Protein AF-0000000083552355 (afdb_homodimer)

Nearest PDB structures (foldseek):
  1z94-assembly1_B  TM=9.885E-01  e=1.216E-22  Chromobacterium violaceum ATCC 12472
  1z94-assembly2_E-2  TM=9.982E-01  e=7.624E-21  Chromobacterium violaceum ATCC 12472
  1z94-assembly1_A  TM=9.931E-01  e=1.012E-20  Chromobacterium violaceum ATCC 12472
  3uid-assembly2_B  TM=7.938E-01  e=9.536E-08  Mycolicibacterium smegmatis MC2 155
  5ur6-assembly1_A-2  TM=6.410E-01  e=1.898E-04  Arabidopsis thaliana

Organism: NCBI:txid2306993

InterPro domains:
  IPR013538 Activator of Hsp90 ATPase homologue 1/2-like, C-terminal [PF08327] (13-142)
  IPR023393 START-like domain superfamily [G3DSA:3.30.530.20] (1-145)

Radius of gyration: 19.96 Å; Cα contacts (8 Å, |Δi|>4): 716; chains: 2; bounding box: 45×59×39 Å

Structure (mmCIF, N/CA/C/O backbone):
data_AF-0000000083552355-model_v1
#
loop_
_entity.id
_entity.type
_entity.pdbx_description
1 polymer 'Polyketide cyclase'
#
loop_
_atom_site.group_PDB
_atom_site.id
_atom_site.type_symbol
_atom_site.label_atom_id
_atom_site.label_alt_id
_atom_site.label_comp_id
_atom_site.label_asym_id
_atom_site.label_entity_id
_atom_site.label_seq_id
_atom_site.pdbx_PDB_ins_code
_atom_site.Cartn_x
_atom_site.Cartn_y
_atom_site.Cartn_z
_atom_site.occupancy
_atom_site.B_iso_or_equiv
_atom_site.auth_seq_id
_atom_site.auth_comp_id
_atom_site.auth_asym_id
_atom_site.auth_atom_id
_atom_site.pdbx_PDB_model_num
ATOM 1 N N . MET A 1 1 ? -4.958 27.917 17.911 1 79.82 1 MET A N 1
ATOM 2 C CA . MET A 1 1 ? -3.64 28.015 17.29 1 79.82 1 MET A CA 1
ATOM 3 C C . MET A 1 1 ? -3.296 26.733 16.54 1 79.82 1 MET A C 1
ATOM 5 O O . MET A 1 1 ? -3.592 25.634 17.011 1 79.82 1 MET A O 1
ATOM 9 N N . PRO A 1 2 ? -2.815 26.754 15.314 1 87.15 2 PRO A N 1
ATOM 10 C CA . PRO A 1 2 ? -2.529 25.511 14.594 1 87.15 2 PRO A CA 1
ATOM 11 C C . PRO A 1 2 ? -1.572 24.595 15.354 1 87.15 2 PRO A C 1
ATOM 13 O O . PRO A 1 2 ? -0.773 25.068 16.166 1 87.15 2 PRO A O 1
ATOM 16 N N . ASN A 1 3 ? -1.746 23.318 15.294 1 93.45 3 ASN A N 1
ATOM 17 C CA . ASN A 1 3 ? -0.948 22.308 15.981 1 93.45 3 ASN A CA 1
ATOM 18 C C . ASN A 1 3 ? 0.277 21.91 15.163 1 93.45 3 ASN A C 1
ATOM 20 O O . ASN A 1 3 ? 0.324 22.143 13.954 1 93.45 3 ASN A O 1
ATOM 24 N N . THR A 1 4 ? 1.278 21.485 15.874 1 97.16 4 THR A N 1
ATOM 25 C CA . THR A 1 4 ? 2.453 20.883 15.253 1 97.16 4 THR A CA 1
ATOM 26 C C . THR A 1 4 ? 2.615 19.432 15.697 1 97.16 4 THR A C 1
ATOM 28 O O . THR A 1 4 ? 2.545 19.131 16.89 1 97.16 4 THR A O 1
ATOM 31 N N . ILE A 1 5 ? 2.802 18.545 14.717 1 97.82 5 ILE A N 1
ATOM 32 C CA . ILE A 1 5 ? 3.045 17.127 14.954 1 97.82 5 ILE A CA 1
ATOM 33 C C . ILE A 1 5 ? 4.542 16.837 14.857 1 97.82 5 ILE A C 1
ATOM 35 O O . ILE A 1 5 ? 5.213 17.307 13.936 1 97.82 5 ILE A O 1
ATOM 39 N N . HIS A 1 6 ? 5.044 16.121 15.819 1 98.56 6 HIS A N 1
ATOM 40 C CA . HIS A 1 6 ? 6.441 15.702 15.822 1 98.56 6 HIS A CA 1
ATOM 41 C C . HIS A 1 6 ? 6.561 14.182 15.824 1 98.56 6 HIS A C 1
ATOM 43 O O . HIS A 1 6 ? 6.059 13.516 16.733 1 98.56 6 HIS A O 1
ATOM 49 N N . LEU A 1 7 ? 7.247 13.659 14.89 1 98.64 7 LEU A N 1
ATOM 50 C CA . LEU A 1 7 ? 7.419 12.216 14.763 1 98.64 7 LEU A CA 1
ATOM 51 C C . LEU A 1 7 ? 8.898 11.845 14.733 1 98.64 7 LEU A C 1
ATOM 53 O O . LEU A 1 7 ? 9.726 12.618 14.245 1 98.64 7 LEU A O 1
ATOM 57 N N . HIS A 1 8 ? 9.161 10.666 15.217 1 98.72 8 HIS A N 1
ATOM 58 C CA . HIS A 1 8 ? 10.516 10.127 15.219 1 98.72 8 HIS A CA 1
ATOM 59 C C . HIS A 1 8 ? 10.505 8.609 15.073 1 98.72 8 HIS A C 1
ATOM 61 O O . HIS A 1 8 ? 9.736 7.922 15.749 1 98.72 8 HIS A O 1
ATOM 67 N N . ARG A 1 9 ? 11.356 8.111 14.126 1 98.61 9 ARG A N 1
ATOM 68 C CA . ARG A 1 9 ? 11.614 6.686 13.947 1 98.61 9 ARG A CA 1
ATOM 69 C C . ARG A 1 9 ? 13.068 6.437 13.56 1 98.61 9 ARG A C 1
ATOM 71 O O . ARG A 1 9 ? 13.718 7.306 12.975 1 98.61 9 ARG A O 1
ATOM 78 N N . VAL A 1 10 ? 13.539 5.319 13.988 1 98.79 10 VAL A N 1
ATOM 79 C CA . VAL A 1 10 ? 14.716 4.756 13.335 1 98.79 10 VAL A CA 1
ATOM 80 C C . VAL A 1 10 ? 14.297 3.623 12.401 1 98.79 10 VAL A C 1
ATOM 82 O O . VAL A 1 10 ? 13.643 2.668 12.827 1 98.79 10 VAL A O 1
ATOM 85 N N . ILE A 1 11 ? 14.572 3.746 11.139 1 98.81 11 ILE A N 1
ATOM 86 C CA . ILE A 1 11 ? 14.207 2.766 10.122 1 98.81 11 ILE A CA 1
ATOM 87 C C . ILE A 1 11 ? 15.461 2.059 9.614 1 98.81 11 ILE A C 1
ATOM 89 O O . ILE A 1 11 ? 16.451 2.708 9.269 1 98.81 11 ILE A O 1
ATOM 93 N N . ALA A 1 12 ? 15.473 0.784 9.586 1 98.68 12 ALA A N 1
ATOM 94 C CA . ALA A 1 12 ? 16.65 -0.036 9.314 1 98.68 12 ALA A CA 1
ATOM 95 C C . ALA A 1 12 ? 16.932 -0.111 7.816 1 98.68 12 ALA A C 1
ATOM 97 O O . ALA A 1 12 ? 16.869 -1.189 7.22 1 98.68 12 ALA A O 1
ATOM 98 N N . THR A 1 13 ? 17.269 0.977 7.21 1 98.56 13 THR A N 1
ATOM 99 C CA . THR A 1 13 ? 17.664 1.075 5.809 1 98.56 13 THR A CA 1
ATOM 100 C C . THR A 1 13 ? 18.45 2.359 5.558 1 98.56 13 THR A C 1
ATOM 102 O O . THR A 1 13 ? 18.645 3.163 6.472 1 98.56 13 THR A O 1
ATOM 105 N N . ARG A 1 14 ? 18.986 2.55 4.383 1 98.1 14 ARG A N 1
ATOM 106 C CA . ARG A 1 14 ? 19.787 3.716 4.025 1 98.1 14 ARG A CA 1
ATOM 107 C C . ARG A 1 14 ? 18.902 4.934 3.779 1 98.1 14 ARG A C 1
ATOM 109 O O . ARG A 1 14 ? 17.768 4.799 3.316 1 98.1 14 ARG A O 1
ATOM 116 N N . PRO A 1 15 ? 19.386 6.115 4.035 1 98.65 15 PRO A N 1
ATOM 117 C CA . PRO A 1 15 ? 18.587 7.331 3.863 1 98.65 15 PRO A CA 1
ATOM 118 C C . PRO A 1 15 ? 18.117 7.529 2.423 1 98.65 15 PRO A C 1
ATOM 120 O O . PRO A 1 15 ? 17.027 8.058 2.193 1 98.65 15 PRO A O 1
ATOM 123 N N . ASP A 1 16 ? 18.98 7.124 1.473 1 98.21 16 ASP A N 1
ATOM 124 C CA . ASP A 1 16 ? 18.626 7.336 0.073 1 98.21 16 ASP A CA 1
ATOM 125 C C . ASP A 1 16 ? 17.352 6.577 -0.292 1 98.21 16 ASP A C 1
ATOM 127 O O . ASP A 1 16 ? 16.55 7.051 -1.099 1 98.21 16 ASP A O 1
ATOM 131 N N . LYS A 1 17 ? 17.18 5.411 0.209 1 98.55 17 LYS A N 1
ATOM 132 C CA . LYS A 1 17 ? 15.992 4.607 -0.064 1 98.55 17 LYS A CA 1
ATOM 133 C C . LYS A 1 17 ? 14.744 5.25 0.535 1 98.55 17 LYS A C 1
ATOM 135 O O . LYS A 1 17 ? 13.691 5.286 -0.105 1 98.55 17 LYS A O 1
ATOM 140 N N . ILE A 1 18 ? 14.822 5.839 1.774 1 98.89 18 ILE A N 1
ATOM 141 C CA . ILE A 1 18 ? 13.716 6.557 2.398 1 98.89 18 ILE A CA 1
ATOM 142 C C . ILE A 1 18 ? 13.399 7.816 1.596 1 98.89 18 ILE A C 1
ATOM 144 O O . ILE A 1 18 ? 12.232 8.115 1.332 1 98.89 18 ILE A O 1
ATOM 148 N N . TYR A 1 19 ? 14.472 8.461 1.173 1 98.88 19 TYR A N 1
ATOM 149 C CA . TYR A 1 19 ? 14.329 9.676 0.38 1 98.88 19 TYR A CA 1
ATOM 150 C C . TYR A 1 19 ? 13.542 9.405 -0.897 1 98.88 19 TYR A C 1
ATOM 152 O O . TYR A 1 19 ? 12.595 10.128 -1.215 1 98.88 19 TYR A O 1
ATOM 160 N N . ARG A 1 20 ? 13.854 8.353 -1.593 1 98.67 20 ARG A N 1
ATOM 161 C CA . ARG A 1 20 ? 13.168 7.974 -2.824 1 98.67 20 ARG A CA 1
ATOM 162 C C . ARG A 1 20 ? 11.701 7.656 -2.558 1 98.67 20 ARG A C 1
ATOM 164 O O . ARG A 1 20 ? 10.834 7.968 -3.377 1 98.67 20 ARG A O 1
ATOM 171 N N . ALA A 1 21 ? 11.407 7.034 -1.407 1 98.84 21 ALA A N 1
ATOM 172 C CA . ALA A 1 21 ? 10.039 6.645 -1.075 1 98.84 21 ALA A CA 1
ATOM 173 C C . ALA A 1 21 ? 9.138 7.869 -0.94 1 98.84 21 ALA A C 1
ATOM 175 O O . ALA A 1 21 ? 7.927 7.783 -1.161 1 98.84 21 ALA A O 1
ATOM 176 N N . PHE A 1 22 ? 9.707 9.051 -0.613 1 98.76 22 PHE A N 1
ATOM 177 C CA . PHE A 1 22 ? 8.934 10.275 -0.446 1 98.76 22 PHE A CA 1
ATOM 178 C C . PHE A 1 22 ? 8.685 10.946 -1.792 1 98.76 22 PHE A C 1
ATOM 180 O O . PHE A 1 22 ? 7.847 11.845 -1.898 1 98.76 22 PHE A O 1
ATOM 187 N N . LEU A 1 23 ? 9.414 10.462 -2.835 1 98.47 23 LEU A N 1
ATOM 188 C CA . LEU A 1 23 ? 9.434 11.312 -4.02 1 98.47 23 LEU A CA 1
ATOM 189 C C . LEU A 1 23 ? 8.978 10.538 -5.252 1 98.47 23 LEU A C 1
ATOM 191 O O . LEU A 1 23 ? 8.731 11.129 -6.306 1 98.47 23 LEU A O 1
ATOM 195 N N . GLU A 1 24 ? 8.865 9.271 -5.161 1 98.17 24 GLU A N 1
ATOM 196 C CA . GLU A 1 24 ? 8.357 8.456 -6.26 1 98.17 24 GLU A CA 1
ATOM 197 C C . GLU A 1 24 ? 6.864 8.184 -6.101 1 98.17 24 GLU A C 1
ATOM 199 O O . GLU A 1 24 ? 6.421 7.718 -5.049 1 98.17 24 GLU A O 1
ATOM 204 N N . SER A 1 25 ? 6.085 8.388 -7.102 1 98.11 25 SER A N 1
ATOM 205 C CA . SER A 1 25 ? 4.628 8.406 -7.035 1 98.11 25 SER A CA 1
ATOM 206 C C . SER A 1 25 ? 4.079 7.066 -6.556 1 98.11 25 SER A C 1
ATOM 208 O O . SER A 1 25 ? 3.176 7.023 -5.717 1 98.11 25 SER A O 1
ATOM 210 N N . ASP A 1 26 ? 4.589 5.995 -7.091 1 97.81 26 ASP A N 1
ATOM 211 C CA . ASP A 1 26 ? 4.084 4.675 -6.726 1 97.81 26 ASP A CA 1
ATOM 212 C C . ASP A 1 26 ? 4.443 4.329 -5.283 1 97.81 26 ASP A C 1
ATOM 214 O O . ASP A 1 26 ? 3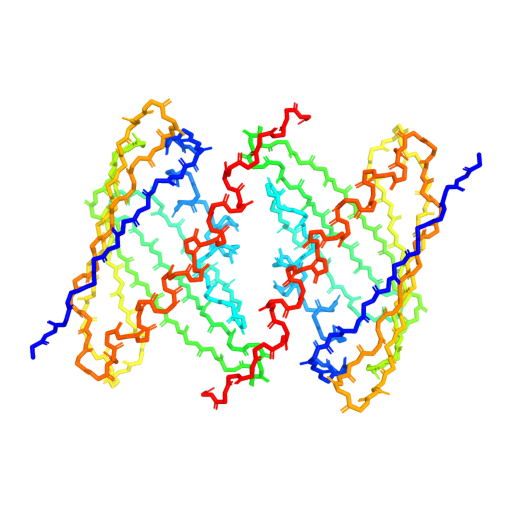.642 3.728 -4.564 1 97.81 26 ASP A O 1
ATOM 218 N N . ALA A 1 27 ? 5.637 4.746 -4.823 1 98.69 27 ALA A N 1
ATOM 219 C CA . ALA A 1 27 ? 6.023 4.539 -3.43 1 98.69 27 ALA A CA 1
ATOM 220 C C . ALA A 1 27 ? 5.15 5.364 -2.49 1 98.69 27 ALA A C 1
ATOM 222 O O . ALA A 1 27 ? 4.63 4.845 -1.5 1 98.69 27 ALA A O 1
ATOM 223 N N . VAL A 1 28 ? 4.9 6.619 -2.838 1 98.73 28 VAL A N 1
ATOM 224 C CA . VAL A 1 28 ? 4.074 7.505 -2.025 1 98.73 28 VAL A CA 1
ATOM 225 C C . VAL A 1 28 ? 2.672 6.917 -1.881 1 98.73 28 VAL A C 1
ATOM 227 O O . VAL A 1 28 ? 2.136 6.838 -0.773 1 98.73 28 VAL A O 1
ATOM 230 N N . ALA A 1 29 ? 2.123 6.441 -2.978 1 98.58 29 ALA A N 1
ATOM 231 C CA . ALA A 1 29 ? 0.774 5.88 -2.967 1 98.58 29 ALA A CA 1
ATOM 232 C C . ALA A 1 29 ? 0.701 4.646 -2.073 1 98.58 29 ALA A C 1
ATOM 234 O O . ALA A 1 29 ? -0.352 4.346 -1.504 1 98.58 29 ALA A O 1
ATOM 235 N N . SER A 1 30 ? 1.806 4.008 -1.985 1 98.54 30 SER A N 1
ATOM 236 C CA . SER A 1 30 ? 1.844 2.742 -1.261 1 98.54 30 SER A CA 1
ATOM 237 C C . SER A 1 30 ? 1.923 2.969 0.245 1 98.54 30 SER A C 1
ATOM 239 O O . SER A 1 30 ? 1.251 2.282 1.018 1 98.54 30 SER A O 1
ATOM 241 N N . TRP A 1 31 ? 2.69 3.935 0.683 1 98.75 31 TRP A N 1
ATOM 242 C CA . TRP A 1 31 ? 2.984 3.967 2.112 1 98.75 31 TRP A CA 1
ATOM 243 C C . TRP A 1 31 ? 2.247 5.116 2.794 1 98.75 31 TRP A C 1
ATOM 245 O O . TRP A 1 31 ? 2.022 5.084 4.006 1 98.75 31 TRP A O 1
ATOM 255 N N . LEU A 1 32 ? 1.815 6.153 2.13 1 98.67 32 LEU A N 1
ATOM 256 C CA . LEU A 1 32 ? 1.399 7.404 2.756 1 98.67 32 LEU A CA 1
ATOM 257 C C . LEU A 1 32 ? -0.001 7.277 3.346 1 98.67 32 LEU A C 1
ATOM 259 O O . LEU A 1 32 ? -0.261 7.761 4.449 1 98.67 32 LEU A O 1
ATOM 263 N N . PRO A 1 33 ? -0.962 6.648 2.599 1 98.69 33 PRO A N 1
ATOM 264 C CA . PRO A 1 33 ? -2.303 6.603 3.185 1 98.69 33 PRO A CA 1
ATOM 265 C C . PRO A 1 33 ? -2.382 5.697 4.411 1 98.69 33 PRO A C 1
ATOM 267 O O . PRO A 1 33 ? -1.839 4.589 4.4 1 98.69 33 PRO A O 1
ATOM 270 N N . PRO A 1 34 ? -3.029 6.157 5.46 1 98.27 34 PRO A N 1
ATOM 271 C CA . PRO A 1 34 ? -3.239 5.249 6.59 1 98.27 34 PRO A CA 1
ATOM 272 C C . PRO A 1 34 ? -4.056 4.016 6.211 1 98.27 34 PRO A C 1
ATOM 274 O O . PRO A 1 34 ? -4.608 3.951 5.11 1 98.27 34 PRO A O 1
ATOM 277 N N . TYR A 1 35 ? -4.001 3.007 7.108 1 98.58 35 TYR A N 1
ATOM 278 C CA . TYR A 1 35 ? -4.756 1.789 6.837 1 98.58 35 TYR A CA 1
ATOM 279 C C . TYR A 1 35 ? -6.238 2.096 6.655 1 98.58 35 TYR A C 1
ATOM 281 O O . TYR A 1 35 ? -6.798 2.933 7.367 1 98.58 35 TYR A O 1
ATOM 289 N N . GLY A 1 36 ? -6.875 1.451 5.641 1 98.6 36 GLY A N 1
ATOM 290 C CA . GLY A 1 36 ? -8.269 1.687 5.302 1 98.6 36 GLY A CA 1
ATOM 291 C C . GLY A 1 36 ? -8.449 2.712 4.199 1 98.6 36 GLY A C 1
ATOM 292 O O . GLY A 1 36 ? -9.562 2.913 3.707 1 98.6 36 GLY A O 1
ATOM 293 N N . TYR A 1 37 ? -7.379 3.364 3.82 1 98.71 37 TYR A N 1
ATOM 294 C CA . TYR A 1 37 ? -7.402 4.349 2.745 1 98.71 37 TYR A CA 1
ATOM 295 C C . TYR A 1 37 ? -6.506 3.916 1.59 1 98.71 37 TYR A C 1
ATOM 297 O O . TYR A 1 37 ? -5.574 3.132 1.779 1 98.71 37 TYR A O 1
ATOM 305 N N . LEU A 1 38 ? -6.809 4.437 0.446 1 98.71 38 LEU A N 1
ATOM 306 C CA . LEU A 1 38 ? -6.002 4.351 -0.767 1 98.71 38 LEU A CA 1
ATOM 307 C C . LEU A 1 38 ? -5.585 5.739 -1.241 1 98.71 38 LEU A C 1
ATOM 309 O O . LEU A 1 38 ? -6.302 6.717 -1.02 1 98.71 38 LEU A O 1
ATOM 313 N N . CYS A 1 39 ? -4.467 5.783 -1.887 1 98.66 39 CYS A N 1
ATOM 314 C CA . CYS A 1 39 ? -3.95 7.065 -2.352 1 98.66 39 CYS A CA 1
ATOM 315 C C . CYS A 1 39 ? -3.811 7.079 -3.869 1 98.66 39 CYS A C 1
ATOM 317 O O . CYS A 1 39 ? -3.289 6.131 -4.458 1 98.66 39 CYS A O 1
ATOM 319 N N . THR A 1 40 ? -4.338 8.052 -4.472 1 98.28 40 THR A N 1
ATOM 320 C CA . THR A 1 40 ? -4.048 8.366 -5.867 1 98.28 40 THR A CA 1
ATOM 321 C C . THR A 1 40 ? -3.139 9.588 -5.968 1 98.28 40 THR A C 1
ATOM 323 O O . THR A 1 40 ? -3.457 10.651 -5.43 1 98.28 40 THR A O 1
ATOM 326 N N . VAL A 1 41 ? -2.02 9.455 -6.643 1 98.44 41 VAL A N 1
ATOM 327 C CA . VAL A 1 41 ? -1.138 10.58 -6.938 1 98.44 41 VAL A CA 1
ATOM 328 C C . VAL A 1 41 ? -1.484 11.163 -8.307 1 98.44 41 VAL A C 1
ATOM 330 O O . VAL A 1 41 ? -1.23 10.536 -9.338 1 98.44 41 VAL A O 1
ATOM 333 N N . HIS A 1 42 ? -2.04 12.331 -8.317 1 98.42 42 HIS A N 1
ATOM 334 C CA . HIS A 1 42 ? -2.447 12.976 -9.56 1 98.42 42 HIS A CA 1
ATOM 335 C C . HIS A 1 42 ? -1.267 13.668 -10.235 1 98.42 42 HIS A C 1
ATOM 337 O O . HIS A 1 42 ? -1.181 13.701 -11.464 1 98.42 42 HIS A O 1
ATOM 343 N N . GLU A 1 43 ? -0.486 14.261 -9.414 1 98.16 43 GLU A N 1
ATOM 344 C CA . GLU A 1 43 ? 0.711 14.985 -9.831 1 98.16 43 GLU A CA 1
ATOM 345 C C . GLU A 1 43 ? 1.815 14.876 -8.783 1 98.16 43 GLU A C 1
ATOM 347 O O . GLU A 1 43 ? 1.55 14.967 -7.583 1 98.16 43 GLU A O 1
ATOM 352 N N . LEU A 1 44 ? 3.017 14.704 -9.268 1 98.59 44 LEU A N 1
ATOM 353 C CA . LEU A 1 44 ? 4.181 14.728 -8.389 1 98.59 44 LEU A CA 1
ATOM 354 C C . LEU A 1 44 ? 5.428 15.167 -9.15 1 98.59 44 LEU A C 1
ATOM 356 O O . LEU A 1 44 ? 6.043 14.365 -9.857 1 98.59 44 LEU A O 1
ATOM 360 N N . ASP A 1 45 ? 5.743 16.411 -9.071 1 98.52 45 ASP A N 1
ATOM 361 C CA . ASP A 1 45 ? 6.96 17.014 -9.606 1 98.52 45 ASP A CA 1
ATOM 362 C C . ASP A 1 45 ? 7.968 17.294 -8.494 1 98.52 45 ASP A C 1
ATOM 364 O O . ASP A 1 45 ? 7.994 18.393 -7.934 1 98.52 45 ASP A O 1
ATOM 368 N N . ALA A 1 46 ? 8.833 16.332 -8.229 1 97.62 46 ALA A N 1
ATOM 369 C CA . ALA A 1 46 ? 9.699 16.34 -7.053 1 97.62 46 ALA A CA 1
ATOM 370 C C . ALA A 1 46 ? 10.929 17.213 -7.284 1 97.62 46 ALA A C 1
ATOM 372 O O . ALA A 1 46 ? 12.052 16.709 -7.354 1 97.62 46 ALA A O 1
ATOM 373 N N . ARG A 1 47 ? 10.782 18.475 -7.447 1 98.14 47 ARG A N 1
ATOM 374 C CA . ARG A 1 47 ? 11.83 19.489 -7.502 1 98.14 47 ARG A CA 1
ATOM 375 C C . ARG A 1 47 ? 11.46 20.704 -6.659 1 98.14 47 ARG A C 1
ATOM 377 O O . ARG A 1 47 ? 10.279 20.964 -6.419 1 98.14 47 ARG A O 1
ATOM 384 N N . VAL A 1 48 ? 12.444 21.371 -6.229 1 98.52 48 VAL A N 1
ATOM 385 C CA . VAL A 1 48 ? 12.17 22.605 -5.499 1 98.52 48 VAL A CA 1
ATOM 386 C C . VAL A 1 48 ? 11.306 23.53 -6.353 1 98.52 48 VAL A C 1
ATOM 388 O O . VAL A 1 48 ? 11.629 23.796 -7.513 1 98.52 48 VAL A O 1
ATOM 391 N N . GLY A 1 49 ? 10.232 23.97 -5.885 1 98.46 49 GLY A N 1
ATOM 392 C CA . GLY A 1 49 ? 9.277 24.763 -6.643 1 98.46 49 GLY A CA 1
ATOM 393 C C . GLY A 1 49 ? 8.248 23.921 -7.373 1 98.46 49 GLY A C 1
ATOM 394 O O . GLY A 1 49 ? 7.234 24.441 -7.844 1 98.46 49 GLY A O 1
ATOM 395 N N . GLY A 1 50 ? 8.499 22.583 -7.506 1 98.6 50 GLY A N 1
ATOM 396 C CA . GLY A 1 50 ? 7.542 21.66 -8.096 1 98.6 50 GLY A CA 1
ATOM 397 C C . GLY A 1 50 ? 6.337 21.403 -7.21 1 98.6 50 GLY A C 1
ATOM 398 O O . GLY A 1 50 ? 6.365 21.7 -6.014 1 98.6 50 GLY A O 1
ATOM 399 N N . SER A 1 51 ? 5.281 20.812 -7.769 1 98.49 51 SER A N 1
ATOM 400 C CA . SER A 1 51 ? 4.029 20.6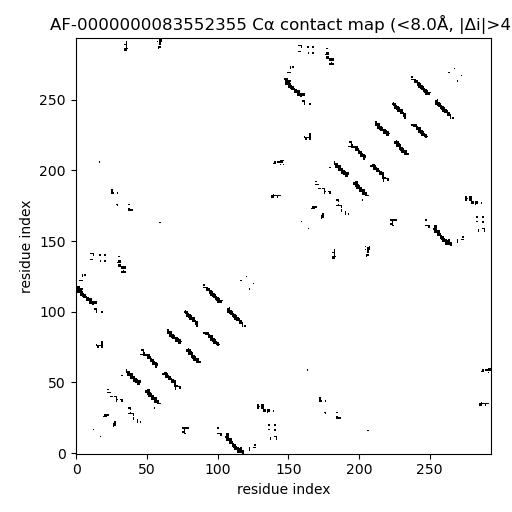23 -7.043 1 98.49 51 SER A CA 1
ATOM 401 C C . SER A 1 51 ? 3.681 19.144 -6.917 1 98.49 51 SER A C 1
ATOM 403 O O . SER A 1 51 ? 4.237 18.307 -7.63 1 98.49 51 SER A O 1
ATOM 405 N N . HIS A 1 52 ? 2.893 18.885 -5.935 1 98.41 52 HIS A N 1
ATOM 406 C CA . HIS A 1 52 ? 2.25 17.583 -5.795 1 98.41 52 HIS A CA 1
ATOM 407 C C . HIS A 1 52 ? 0.753 17.733 -5.548 1 98.41 52 HIS A C 1
ATOM 409 O O . HIS A 1 52 ? 0.31 18.732 -4.977 1 98.41 52 HIS A O 1
ATOM 415 N N . ARG A 1 53 ? -0.045 16.757 -6.036 1 98.68 53 ARG A N 1
ATOM 416 C CA . ARG A 1 53 ? -1.488 16.655 -5.843 1 98.68 53 ARG A CA 1
ATOM 417 C C . ARG A 1 53 ? -1.922 15.198 -5.717 1 98.68 53 ARG A C 1
ATOM 419 O O . ARG A 1 53 ? -1.57 14.366 -6.555 1 98.68 53 ARG A O 1
ATOM 426 N N . MET A 1 54 ? -2.605 14.935 -4.582 1 98.32 54 MET A N 1
ATOM 427 C CA . MET A 1 54 ? -3.018 13.565 -4.291 1 98.32 54 MET A CA 1
ATOM 428 C C . MET A 1 54 ? -4.403 13.538 -3.653 1 98.32 54 MET A C 1
ATOM 430 O O . MET A 1 54 ? -4.941 14.583 -3.282 1 98.32 54 MET A O 1
ATOM 434 N N . SER A 1 55 ? -4.966 12.35 -3.619 1 98.49 55 SER A N 1
ATOM 435 C CA . SER A 1 55 ? -6.203 12.13 -2.878 1 98.49 55 SER A CA 1
ATOM 436 C C . SER A 1 55 ? -6.159 10.815 -2.106 1 98.49 55 SER A C 1
ATOM 438 O O . SER A 1 55 ? -5.519 9.856 -2.54 1 98.49 55 SER A O 1
ATOM 440 N N . PHE A 1 56 ? -6.775 10.86 -0.942 1 98.04 56 PHE A N 1
ATOM 441 C CA . PHE A 1 56 ? -7.049 9.652 -0.172 1 98.04 56 PHE A CA 1
ATOM 442 C C . PHE A 1 56 ? -8.5 9.219 -0.342 1 98.04 56 PHE A C 1
ATOM 444 O O . PHE A 1 56 ? -9.417 10.027 -0.18 1 98.04 56 PHE A O 1
ATOM 451 N N . ARG A 1 57 ? -8.689 7.989 -0.67 1 98.36 57 ARG A N 1
ATOM 452 C CA . ARG A 1 57 ? -10.018 7.395 -0.767 1 98.36 57 ARG A CA 1
ATOM 453 C C . ARG A 1 57 ? -10.283 6.451 0.4 1 98.36 57 ARG A C 1
ATOM 455 O O . ARG A 1 57 ? -9.518 5.513 0.633 1 98.36 57 ARG A O 1
ATOM 462 N N . ASN A 1 58 ? -11.292 6.792 1.157 1 98.36 58 ASN A N 1
ATOM 463 C CA . ASN A 1 58 ? -11.798 5.884 2.181 1 98.36 58 ASN A CA 1
ATOM 464 C C . ASN A 1 58 ? -12.342 4.596 1.57 1 98.36 58 ASN A C 1
ATOM 466 O O . ASN A 1 58 ? -13.344 4.619 0.853 1 98.36 58 ASN A O 1
ATOM 470 N N . PHE A 1 59 ? -11.73 3.464 1.901 1 98.62 59 PHE A N 1
ATOM 471 C CA . PHE A 1 59 ? -12.101 2.248 1.187 1 98.62 59 PHE A CA 1
ATOM 472 C C . PHE A 1 59 ? -13.435 1.709 1.691 1 98.62 59 PHE A C 1
ATOM 474 O O . PHE A 1 59 ? -14.082 0.907 1.015 1 98.62 59 PHE A O 1
ATOM 481 N N . THR A 1 60 ? -13.855 2.121 2.902 1 98.01 60 THR A N 1
ATOM 482 C CA . THR A 1 60 ? -15.148 1.724 3.449 1 98.01 60 THR A CA 1
ATOM 483 C C . THR A 1 60 ? -16.285 2.42 2.708 1 98.01 60 THR A C 1
ATOM 485 O O . THR A 1 60 ? -17.225 1.768 2.248 1 98.01 60 THR A O 1
ATOM 488 N N . THR A 1 61 ? -16.156 3.765 2.42 1 97.39 61 THR A N 1
ATOM 489 C CA . THR A 1 61 ? -17.284 4.562 1.949 1 97.39 61 THR A CA 1
ATOM 490 C C . THR A 1 61 ? -17.107 4.934 0.48 1 97.39 61 THR A C 1
ATOM 492 O O . THR A 1 61 ? -18.064 5.344 -0.181 1 97.39 61 THR A O 1
ATOM 495 N N . GLY A 1 62 ? -15.915 4.984 0.011 1 97.07 62 GLY A N 1
ATOM 496 C CA . GLY A 1 62 ? -15.626 5.424 -1.344 1 97.07 62 GLY A CA 1
ATOM 497 C C . GLY A 1 62 ? -15.375 6.916 -1.446 1 97.07 62 GLY A C 1
ATOM 498 O O . GLY A 1 62 ? -14.959 7.411 -2.496 1 97.07 62 GLY A O 1
ATOM 499 N N . LYS A 1 63 ? -15.523 7.681 -0.327 1 96.79 63 LYS A N 1
ATOM 500 C CA . LYS A 1 63 ? -15.327 9.128 -0.338 1 96.79 63 LYS A CA 1
ATOM 501 C C . LYS A 1 63 ? -13.847 9.481 -0.455 1 96.79 63 LYS A C 1
ATOM 503 O O . LYS A 1 63 ? -12.999 8.834 0.161 1 96.79 63 LYS A O 1
ATOM 508 N N . SER A 1 64 ? -13.586 10.524 -1.202 1 97.34 64 SER A N 1
ATOM 509 C CA . SER A 1 64 ? -12.206 10.933 -1.442 1 97.34 64 SER A CA 1
ATOM 510 C C . SER A 1 64 ? -11.971 12.373 -0.996 1 97.34 64 SER A C 1
ATOM 512 O O . SER A 1 64 ? -12.87 13.211 -1.088 1 97.34 64 SER A O 1
ATOM 514 N N . SER A 1 65 ? -10.884 12.634 -0.509 1 95.94 65 SER A N 1
ATOM 515 C CA . SER A 1 65 ? -10.427 13.975 -0.157 1 95.94 65 SER A CA 1
ATOM 516 C C . SER A 1 65 ? -9.065 14.275 -0.773 1 95.94 65 SER A C 1
ATOM 518 O O . SER A 1 65 ? -8.146 13.459 -0.688 1 95.94 65 SER A O 1
ATOM 520 N N . GLY A 1 66 ? -8.903 15.44 -1.295 1 97.14 66 GLY A N 1
ATOM 521 C CA . GLY A 1 66 ? -7.684 15.827 -1.986 1 97.14 66 GLY A CA 1
ATOM 522 C C . GLY A 1 66 ? -6.823 16.786 -1.186 1 97.14 66 GLY A C 1
ATOM 523 O O . GLY A 1 66 ? -7.306 17.43 -0.252 1 97.14 66 GLY A O 1
ATOM 524 N N . PHE A 1 67 ? -5.632 16.85 -1.564 1 97.35 67 PHE A N 1
ATOM 525 C CA . PHE A 1 67 ? -4.67 17.786 -0.993 1 97.35 67 PHE A CA 1
ATOM 526 C C . PHE A 1 67 ? -3.456 17.937 -1.902 1 97.35 67 PHE A C 1
ATOM 528 O O . PHE A 1 67 ? -3.27 17.152 -2.833 1 97.35 67 PHE A O 1
ATOM 535 N N . GLY A 1 68 ? -2.682 18.917 -1.676 1 97.85 68 GLY A N 1
ATOM 536 C CA . GLY A 1 68 ? -1.471 19.167 -2.442 1 97.85 68 GLY A CA 1
ATOM 537 C C . GLY A 1 68 ? -0.666 20.341 -1.918 1 97.85 68 GLY A C 1
ATOM 538 O O . GLY A 1 68 ? -0.951 20.864 -0.838 1 97.85 68 GLY A O 1
ATOM 539 N N . GLY A 1 69 ? 0.411 20.575 -2.729 1 98.24 69 GLY A N 1
ATOM 540 C CA . GLY A 1 69 ? 1.303 21.654 -2.336 1 98.24 69 GLY A CA 1
ATOM 541 C C . GLY A 1 69 ? 2.561 21.726 -3.182 1 98.24 69 GLY A C 1
ATOM 542 O O . GLY A 1 69 ? 2.539 21.386 -4.366 1 98.24 69 GLY A O 1
ATOM 543 N N . THR A 1 70 ? 3.612 22.335 -2.48 1 98.51 70 THR A N 1
ATOM 544 C CA . THR A 1 70 ? 4.848 22.619 -3.202 1 98.51 70 THR A CA 1
ATOM 545 C C . THR A 1 70 ? 6.058 22.109 -2.425 1 98.51 70 THR A C 1
ATOM 547 O O . THR A 1 70 ? 6.049 22.093 -1.192 1 98.51 70 THR A O 1
ATOM 550 N N . TYR A 1 71 ? 7.039 21.679 -3.197 1 98.78 71 TYR A N 1
ATOM 551 C CA . TYR A 1 71 ? 8.316 21.33 -2.585 1 98.78 71 TYR A CA 1
ATOM 552 C C . TYR A 1 71 ? 9.154 22.576 -2.325 1 98.78 71 TYR A C 1
ATOM 554 O O . TYR A 1 71 ? 9.325 23.414 -3.214 1 98.78 71 TYR A O 1
ATOM 562 N N . LEU A 1 72 ? 9.69 22.702 -1.137 1 98.83 72 LEU A N 1
ATOM 563 C CA . LEU A 1 72 ? 10.392 23.915 -0.731 1 98.83 72 LEU A CA 1
ATOM 564 C C . LEU A 1 72 ? 11.894 23.67 -0.643 1 98.83 72 LEU A C 1
ATOM 566 O O . LEU A 1 72 ? 12.691 24.578 -0.892 1 98.83 72 LEU A O 1
ATOM 570 N N . ASP A 1 73 ? 12.304 22.51 -0.237 1 98.78 73 ASP A N 1
ATOM 571 C CA . ASP A 1 73 ? 13.699 22.124 -0.048 1 98.78 73 ASP A CA 1
ATOM 572 C C . ASP A 1 73 ? 13.884 20.621 -0.242 1 98.78 73 ASP A C 1
ATOM 574 O O . ASP A 1 73 ? 13.132 19.82 0.318 1 98.78 73 ASP A O 1
ATOM 578 N N . LEU A 1 74 ? 14.794 20.211 -1.06 1 98.72 74 LEU A N 1
ATOM 579 C CA . LEU A 1 74 ? 15.132 18.822 -1.352 1 98.72 74 LEU A CA 1
ATOM 580 C C . LEU A 1 74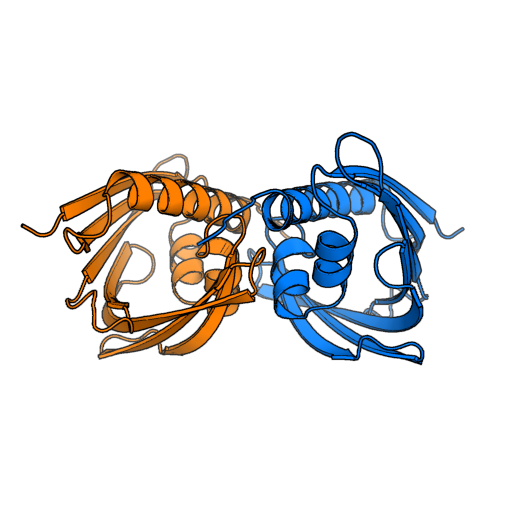 ? 16.644 18.62 -1.356 1 98.72 74 LEU A C 1
ATOM 582 O O . LEU A 1 74 ? 17.341 19.142 -2.229 1 98.72 74 LEU A O 1
ATOM 586 N N . VAL A 1 75 ? 17.137 17.941 -0.398 1 98.71 75 VAL A N 1
ATOM 587 C CA . V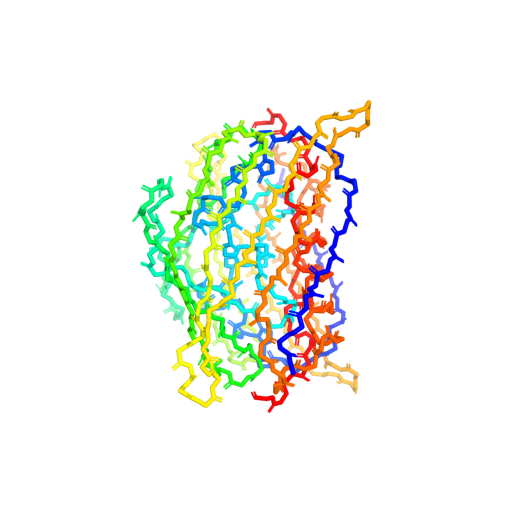AL A 1 75 ? 18.538 17.544 -0.314 1 98.71 75 VAL A CA 1
ATOM 588 C C . VAL A 1 75 ? 18.644 16.021 -0.289 1 98.71 75 VAL A C 1
ATOM 590 O O . VAL A 1 75 ? 18.322 15.386 0.718 1 98.71 75 VAL A O 1
ATOM 593 N N . PRO A 1 76 ? 19.056 15.406 -1.383 1 98.23 76 PRO A N 1
ATOM 594 C CA . PRO A 1 76 ? 19.041 13.947 -1.512 1 98.23 76 PRO A CA 1
ATOM 595 C C . PRO A 1 76 ? 19.622 13.241 -0.289 1 98.23 76 PRO A C 1
ATOM 597 O O . PRO A 1 76 ? 20.751 13.529 0.117 1 98.23 76 PRO A O 1
ATOM 600 N N . GLY A 1 77 ? 18.748 12.399 0.315 1 98.25 77 GLY A N 1
ATOM 601 C CA . GLY A 1 77 ? 19.17 11.544 1.413 1 98.25 77 GLY A CA 1
ATOM 602 C C . GLY A 1 77 ? 19.3 12.284 2.731 1 98.25 77 GLY A C 1
ATOM 603 O O . GLY A 1 77 ? 19.771 11.721 3.721 1 98.25 77 GLY A O 1
ATOM 604 N N . GLU A 1 78 ? 18.823 13.548 2.827 1 98.64 78 GLU A N 1
ATOM 605 C CA . GLU A 1 78 ? 19.102 14.311 4.039 1 98.64 78 GLU A CA 1
ATOM 606 C C . GLU A 1 78 ? 17.87 15.081 4.503 1 98.64 78 GLU A C 1
ATOM 608 O O . GLU A 1 78 ? 17.603 15.171 5.704 1 98.64 78 GLU A O 1
ATOM 613 N N . ARG A 1 79 ? 17.182 15.682 3.514 1 98.7 79 ARG A N 1
ATOM 614 C CA . ARG A 1 79 ? 16.125 16.597 3.933 1 98.7 79 ARG A CA 1
ATOM 615 C C . ARG A 1 79 ? 15.084 16.773 2.833 1 98.7 79 ARG A C 1
ATOM 617 O O . ARG A 1 79 ? 15.432 16.9 1.657 1 98.7 79 ARG A O 1
ATOM 624 N N . LEU A 1 80 ? 13.85 16.781 3.196 1 98.53 80 LEU A N 1
ATOM 625 C CA . LEU A 1 80 ? 12.7 17.139 2.373 1 98.53 80 LEU A CA 1
ATOM 626 C C . LEU A 1 80 ? 11.786 18.112 3.11 1 98.53 80 LEU A C 1
ATOM 628 O O . LEU A 1 80 ? 11.447 17.891 4.275 1 98.53 80 LEU A O 1
ATOM 632 N N . VAL A 1 81 ? 11.425 19.229 2.479 1 98.89 81 VAL A N 1
ATOM 633 C CA . VAL A 1 81 ? 10.426 20.156 3.002 1 98.89 81 VAL A CA 1
ATOM 634 C C . VAL A 1 81 ? 9.364 20.427 1.939 1 98.89 81 VAL A C 1
ATOM 636 O O . VAL A 1 81 ? 9.691 20.758 0.797 1 98.89 81 VAL A O 1
ATOM 639 N N . TYR A 1 82 ? 8.14 20.24 2.257 1 98.73 82 TYR A N 1
ATOM 640 C CA . TYR A 1 82 ? 7.044 20.521 1.336 1 98.73 82 TYR A CA 1
ATOM 641 C C . TYR A 1 82 ? 5.817 21.025 2.087 1 98.73 82 TYR A C 1
ATOM 643 O O . TYR A 1 82 ? 5.761 20.953 3.317 1 98.73 82 TYR A O 1
ATOM 651 N N . THR A 1 83 ? 4.904 21.54 1.367 1 98.48 83 THR A N 1
ATOM 652 C CA . THR A 1 83 ? 3.648 22.006 1.942 1 98.48 83 THR A CA 1
ATOM 653 C C . THR A 1 83 ? 2.497 21.083 1.55 1 98.48 83 THR A C 1
ATOM 655 O O . THR A 1 83 ? 2.597 20.339 0.573 1 98.48 83 THR A O 1
ATOM 658 N N . ASP A 1 84 ? 1.5 21.083 2.368 1 96.97 84 ASP A N 1
ATOM 659 C CA . ASP A 1 84 ? 0.225 20.43 2.088 1 96.97 84 ASP A CA 1
ATOM 660 C C . ASP A 1 84 ? -0.947 21.36 2.392 1 96.97 84 ASP A C 1
ATOM 662 O O . ASP A 1 84 ? -0.95 22.05 3.414 1 96.97 84 ASP A O 1
ATOM 666 N N . ARG A 1 85 ? -1.868 21.396 1.503 1 96.11 85 ARG A N 1
ATOM 667 C CA . ARG A 1 85 ? -3.144 22.076 1.697 1 96.11 85 ARG A CA 1
ATOM 668 C C . ARG A 1 85 ? -4.312 21.151 1.373 1 96.11 85 ARG A C 1
ATOM 670 O O . ARG A 1 85 ? -4.342 20.531 0.308 1 96.11 85 ARG A O 1
ATOM 677 N N . LEU A 1 86 ? -5.227 21.101 2.322 1 94.67 86 LEU A N 1
ATOM 678 C CA . LEU A 1 86 ? -6.433 20.315 2.083 1 94.67 86 LEU A CA 1
ATOM 679 C C . LEU A 1 86 ? -7.385 21.051 1.146 1 94.67 86 LEU A C 1
ATOM 681 O O . LEU A 1 86 ? -7.546 22.269 1.25 1 94.67 86 LEU A O 1
ATOM 685 N N . ASP A 1 87 ? -8.081 20.391 0.276 1 93.47 87 ASP A N 1
ATOM 686 C CA . ASP A 1 87 ? -9.021 20.997 -0.661 1 93.47 87 ASP A CA 1
ATOM 687 C C . ASP A 1 87 ? -10.298 21.439 0.051 1 93.47 87 ASP A C 1
ATOM 689 O O . ASP A 1 87 ? -11.056 22.256 -0.475 1 93.47 87 ASP A O 1
ATOM 693 N N . ASP A 1 88 ? -10.565 20.867 1.176 1 89.9 88 ASP A N 1
ATOM 694 C CA . ASP A 1 88 ? -11.762 21.203 1.942 1 89.9 88 ASP A CA 1
ATOM 695 C C . ASP A 1 88 ? -11.744 22.666 2.376 1 89.9 88 ASP A C 1
ATOM 697 O O . ASP A 1 88 ? -10.914 23.066 3.196 1 89.9 88 ASP A O 1
ATOM 701 N N . PRO A 1 89 ? -12.65 23.455 1.868 1 88.24 89 PRO A N 1
ATOM 702 C CA . PRO A 1 89 ? -12.663 24.883 2.194 1 88.24 89 PRO A CA 1
ATOM 703 C C . PRO A 1 89 ? -12.886 25.148 3.681 1 88.24 89 PRO A C 1
ATOM 705 O O . PRO A 1 89 ? -12.581 26.239 4.17 1 88.24 89 PRO A O 1
ATOM 708 N N . ASN A 1 90 ? -13.455 24.212 4.351 1 87.25 90 ASN A N 1
ATOM 709 C CA . ASN A 1 90 ? -13.691 24.361 5.783 1 87.25 90 ASN A CA 1
ATOM 710 C C . ASN A 1 90 ? -12.414 24.134 6.588 1 87.25 90 ASN A C 1
ATOM 712 O O . ASN A 1 90 ? -12.388 24.37 7.797 1 87.25 90 ASN A O 1
ATOM 716 N N . LEU A 1 91 ? -11.466 23.676 5.956 1 86.83 91 LEU A N 1
ATOM 717 C CA . LEU A 1 91 ? -10.166 23.449 6.577 1 86.83 91 LEU A CA 1
ATOM 718 C C . LEU A 1 91 ? -9.081 24.263 5.879 1 86.83 91 LEU A C 1
ATOM 720 O O . LEU A 1 91 ? -8.165 23.697 5.277 1 86.83 91 LEU A O 1
ATOM 724 N N . PRO A 1 92 ? -9.164 25.522 6.064 1 81.95 92 PRO A N 1
ATOM 725 C CA . PRO A 1 92 ? -8.176 26.36 5.382 1 81.95 92 PRO A CA 1
ATOM 726 C C . PRO A 1 92 ? -6.806 26.325 6.056 1 81.95 92 PRO A C 1
ATOM 728 O O . PRO A 1 92 ? -6.705 25.985 7.238 1 81.95 92 PRO A O 1
ATOM 731 N N . GLY A 1 93 ? -5.803 26.653 5.264 1 89.2 93 GLY A N 1
ATOM 732 C CA . GLY A 1 93 ? -4.451 26.723 5.796 1 89.2 93 GLY A CA 1
ATOM 733 C C . GLY A 1 93 ? -3.468 25.848 5.041 1 89.2 93 GLY A C 1
ATOM 734 O O . GLY A 1 93 ? -3.869 25.012 4.229 1 89.2 93 GLY A O 1
ATOM 735 N N . GLU A 1 94 ? -2.309 26.145 5.282 1 94.68 94 GLU A N 1
ATOM 736 C CA . GLU A 1 94 ? -1.203 25.401 4.686 1 94.68 94 GLU A CA 1
ATOM 737 C C . GLU A 1 94 ? -0.335 24.748 5.758 1 94.68 94 GLU A C 1
ATOM 739 O O . GLU A 1 94 ? 0.034 25.392 6.742 1 94.68 94 GLU A O 1
ATOM 744 N N . MET A 1 95 ? -0.144 23.499 5.551 1 97.21 95 MET A N 1
ATOM 745 C CA . MET A 1 95 ? 0.744 22.766 6.449 1 97.21 95 MET A CA 1
ATOM 746 C C . MET A 1 95 ? 2.134 22.62 5.839 1 97.21 95 MET A C 1
ATOM 748 O O . MET A 1 95 ? 2.271 22.473 4.623 1 97.21 95 MET A O 1
ATOM 752 N N . ARG A 1 96 ? 3.104 22.717 6.701 1 98.39 96 ARG A N 1
ATOM 753 C CA . ARG A 1 96 ? 4.488 22.516 6.282 1 98.39 96 ARG A CA 1
ATOM 754 C C . ARG A 1 96 ? 5.067 21.247 6.898 1 98.39 96 ARG A C 1
ATOM 756 O O . ARG A 1 96 ? 5.041 21.075 8.119 1 98.39 96 ARG A O 1
ATOM 763 N N . VAL A 1 97 ? 5.613 20.357 6.058 1 98.74 97 VAL A N 1
ATOM 764 C CA . VAL A 1 97 ? 6.206 19.11 6.531 1 98.74 97 VAL A CA 1
ATOM 765 C C . VAL A 1 97 ? 7.715 19.134 6.3 1 98.74 97 VAL A C 1
ATOM 767 O O . VAL A 1 97 ? 8.175 19.396 5.186 1 98.74 97 VAL A O 1
ATOM 770 N N . THR A 1 98 ? 8.43 18.915 7.321 1 98.92 98 THR A N 1
ATOM 771 C CA . THR A 1 98 ? 9.883 18.806 7.269 1 98.92 98 THR A CA 1
ATOM 772 C C . THR A 1 98 ? 10.334 17.398 7.648 1 98.92 98 THR A C 1
ATOM 774 O O . THR A 1 98 ? 10.025 16.915 8.74 1 98.92 98 THR A O 1
ATOM 777 N N . VAL A 1 99 ? 11.02 16.761 6.78 1 98.92 99 VAL A N 1
ATOM 778 C CA . VAL A 1 99 ? 11.593 15.438 7.007 1 98.92 99 VAL A CA 1
ATOM 779 C C . VAL A 1 99 ? 13.117 15.531 7.028 1 98.92 99 VAL A C 1
ATOM 781 O O . VAL A 1 99 ? 13.727 16.039 6.085 1 98.92 99 VAL A O 1
ATOM 784 N N . THR A 1 100 ? 13.655 15.073 8.057 1 98.94 100 THR A N 1
ATOM 785 C CA . THR A 1 100 ? 15.107 15.023 8.182 1 98.94 100 THR A CA 1
ATOM 786 C C . THR A 1 100 ? 15.59 13.58 8.305 1 98.94 100 THR A C 1
ATOM 788 O O . THR A 1 100 ? 15.038 12.8 9.083 1 98.94 100 THR A O 1
ATOM 791 N N . LEU A 1 101 ? 16.585 13.26 7.543 1 98.9 101 LEU A N 1
ATOM 792 C CA . LEU A 1 101 ? 17.17 11.924 7.504 1 98.9 101 LEU A CA 1
ATOM 793 C C . LEU A 1 101 ? 18.641 11.964 7.905 1 98.9 101 LEU A C 1
ATOM 795 O O . LEU A 1 101 ? 19.423 12.729 7.337 1 98.9 101 LEU A O 1
ATOM 799 N N . LYS A 1 102 ? 18.973 11.193 8.868 1 98.82 102 LYS A N 1
ATOM 800 C CA . LYS A 1 102 ? 20.358 11.096 9.319 1 98.82 102 LYS A CA 1
ATOM 801 C C . LYS A 1 102 ? 20.809 9.64 9.397 1 98.82 102 LYS A C 1
ATOM 803 O O . LYS A 1 102 ? 20.243 8.849 10.154 1 98.82 102 LYS A O 1
ATOM 808 N N . ALA A 1 103 ? 21.868 9.322 8.674 1 98.67 103 ALA A N 1
ATOM 809 C CA . ALA A 1 103 ? 22.44 7.983 8.786 1 98.67 103 ALA A CA 1
ATOM 810 C C . ALA A 1 103 ? 22.952 7.721 10.199 1 98.67 103 ALA A C 1
ATOM 812 O O . ALA A 1 103 ? 23.607 8.577 10.797 1 98.67 103 ALA A O 1
ATOM 813 N N . VAL A 1 104 ? 22.609 6.55 10.745 1 98.37 104 VAL A N 1
ATOM 814 C CA . VAL A 1 104 ? 23.136 6.099 12.028 1 98.37 104 VAL A CA 1
ATOM 815 C C . VAL A 1 104 ? 23.616 4.654 11.912 1 98.37 104 VAL A C 1
ATOM 817 O O . VAL A 1 104 ? 23.503 4.04 10.848 1 98.37 104 VAL A O 1
ATOM 820 N N . SER A 1 105 ? 24.152 4.05 12.916 1 97.8 105 SER A N 1
ATOM 821 C CA . SER A 1 105 ? 24.877 2.785 12.866 1 97.8 105 SER A CA 1
ATOM 822 C C . SER A 1 105 ? 23.959 1.637 12.459 1 97.8 105 SER A C 1
ATOM 824 O O . SER A 1 105 ? 24.413 0.646 11.884 1 97.8 105 SER A O 1
ATOM 826 N N . VAL A 1 106 ? 22.592 1.73 12.675 1 97.77 106 VAL A N 1
ATOM 827 C CA . VAL A 1 106 ? 21.69 0.607 12.444 1 97.77 106 VAL A CA 1
ATOM 828 C C . VAL A 1 106 ? 20.669 0.976 11.371 1 97.77 106 VAL A C 1
ATOM 830 O O . VAL A 1 106 ? 19.677 0.268 11.179 1 97.77 106 VAL A O 1
ATOM 833 N N . GLY A 1 107 ? 20.86 2.152 10.686 1 98.49 107 GLY A N 1
ATOM 834 C CA . GLY A 1 107 ? 19.927 2.594 9.662 1 98.49 107 GLY A CA 1
ATOM 835 C C . GLY A 1 107 ? 19.839 4.104 9.547 1 98.49 107 GLY A C 1
ATOM 836 O O . GLY A 1 107 ? 20.859 4.783 9.415 1 98.49 107 GLY A O 1
ATOM 837 N N . THR A 1 108 ? 18.647 4.631 9.527 1 98.89 108 THR A N 1
ATOM 838 C CA . THR A 1 108 ? 18.424 6.061 9.347 1 98.89 108 THR A CA 1
ATOM 839 C C . THR A 1 108 ? 17.543 6.615 10.463 1 98.89 108 THR A C 1
ATOM 841 O O . THR A 1 108 ? 16.483 6.059 10.758 1 98.89 108 THR A O 1
ATOM 844 N N . ASP A 1 109 ? 17.958 7.62 11.145 1 98.9 109 ASP A N 1
ATOM 845 C CA . ASP A 1 109 ? 17.159 8.441 12.05 1 98.9 109 ASP A CA 1
ATOM 846 C C . ASP A 1 109 ? 16.245 9.385 11.272 1 98.9 109 ASP A C 1
ATOM 848 O O . ASP A 1 109 ? 16.719 10.215 10.493 1 98.9 109 ASP A O 1
ATOM 852 N N . VAL A 1 110 ? 14.968 9.188 11.338 1 98.92 110 VAL A N 1
ATOM 853 C CA . VAL A 1 110 ? 13.97 9.962 10.607 1 98.92 110 VAL A CA 1
ATOM 854 C C . VAL A 1 110 ? 13.21 10.869 11.572 1 98.92 110 VAL A C 1
ATOM 856 O O . VAL A 1 110 ? 12.576 10.391 12.515 1 98.92 110 VAL A O 1
ATOM 859 N N . THR A 1 111 ? 13.229 12.125 11.376 1 98.89 111 THR A N 1
ATOM 860 C CA . THR A 1 111 ? 12.439 13.103 12.115 1 98.89 111 THR A CA 1
ATOM 861 C C . THR A 1 111 ? 11.505 13.863 11.177 1 98.89 111 THR A C 1
ATOM 863 O O . THR A 1 111 ? 11.925 14.325 10.114 1 98.89 111 THR A O 1
ATOM 866 N N . ILE A 1 112 ? 10.247 13.985 11.566 1 98.89 112 ILE A N 1
ATOM 867 C CA . ILE A 1 112 ? 9.241 14.674 10.765 1 98.89 112 ILE A CA 1
ATOM 868 C C . ILE A 1 112 ? 8.518 15.709 11.624 1 98.89 112 ILE A C 1
ATOM 870 O O . ILE A 1 112 ? 8.1 15.412 12.746 1 98.89 112 ILE A O 1
ATOM 874 N N . GLU A 1 113 ? 8.48 16.866 11.155 1 98.78 113 GLU A N 1
ATOM 875 C CA . GLU A 1 113 ? 7.675 17.934 11.74 1 98.78 113 GLU A CA 1
ATOM 876 C C . GLU A 1 113 ? 6.595 18.405 10.771 1 98.78 113 GLU A C 1
ATOM 878 O O . GLU A 1 113 ? 6.894 18.788 9.638 1 98.78 113 GLU A O 1
ATOM 883 N N . GLN A 1 114 ? 5.395 18.321 11.134 1 98.43 114 GLN A N 1
ATOM 884 C CA . GLN A 1 114 ? 4.264 18.857 10.383 1 98.43 114 GLN A CA 1
ATOM 885 C C . GLN A 1 114 ? 3.638 20.046 11.105 1 98.43 114 GLN A C 1
ATOM 887 O O . GLN A 1 114 ? 2.976 19.878 12.131 1 98.43 114 GLN A O 1
ATOM 892 N N . GLU A 1 115 ? 3.787 21.167 10.58 1 97.77 115 GLU A N 1
ATOM 893 C CA . GLU A 1 115 ? 3.324 22.415 11.179 1 97.77 115 GLU A CA 1
ATOM 894 C C . GLU A 1 115 ? 2.068 22.929 10.483 1 97.77 115 GLU A C 1
ATOM 896 O O . GLU A 1 115 ? 1.861 22.673 9.295 1 97.77 115 GLU A O 1
ATOM 901 N N . GLY A 1 116 ? 1.231 23.684 11.276 1 96.15 116 GLY A N 1
ATOM 902 C CA . GLY A 1 116 ? 0.097 24.381 10.689 1 96.15 116 GLY A CA 1
ATOM 903 C C . GLY A 1 116 ? -1.144 23.515 10.581 1 96.15 116 GLY A C 1
ATOM 904 O O . GLY A 1 116 ? -2.019 23.777 9.753 1 96.15 116 GLY A O 1
ATOM 905 N N . VAL A 1 117 ? -1.197 22.399 11.351 1 95.27 117 VAL A N 1
ATOM 906 C CA . VAL A 1 117 ? -2.381 21.547 11.356 1 95.27 117 VAL A CA 1
ATOM 907 C C . VAL A 1 117 ? -3.578 22.329 11.892 1 95.27 117 VAL A C 1
ATOM 909 O O . VAL A 1 117 ? -3.549 22.825 13.021 1 95.27 117 VAL A O 1
ATOM 912 N N . PRO A 1 118 ? -4.571 22.438 11.093 1 92.69 118 PRO A N 1
ATOM 913 C CA . PRO A 1 118 ? -5.739 23.2 11.541 1 92.69 118 PRO A CA 1
ATOM 914 C C . PRO A 1 118 ? -6.295 22.699 12.872 1 92.69 118 PRO A C 1
ATOM 916 O O . PRO A 1 118 ? -6.305 21.492 13.126 1 92.69 118 PRO A O 1
ATOM 919 N N . ASP A 1 119 ? -6.934 23.545 13.615 1 90.27 119 ASP A N 1
ATOM 920 C CA . ASP A 1 119 ? -7.453 23.243 14.946 1 90.27 119 ASP A CA 1
ATOM 921 C C . ASP A 1 119 ? -8.601 22.238 14.872 1 90.27 119 ASP A C 1
ATOM 923 O O . ASP A 1 119 ? -8.846 21.498 15.827 1 90.27 119 ASP A O 1
ATOM 927 N N . ALA A 1 120 ? -9.243 22.293 13.801 1 90.74 120 ALA A N 1
ATOM 928 C CA . ALA A 1 120 ? -10.407 21.428 13.634 1 90.74 120 ALA A CA 1
ATOM 929 C C . ALA A 1 120 ? -9.991 19.965 13.515 1 90.74 120 ALA A C 1
ATOM 931 O O . ALA A 1 120 ? -10.82 19.063 13.659 1 90.74 120 ALA A O 1
ATOM 932 N N . ILE A 1 121 ? -8.723 19.683 13.267 1 92.15 121 ILE A N 1
ATOM 933 C CA . ILE A 1 121 ? -8.2 18.323 13.181 1 92.15 121 ILE A CA 1
ATOM 934 C C . ILE A 1 121 ? -7.544 17.937 14.504 1 92.15 121 ILE A C 1
ATOM 936 O O . ILE A 1 121 ? -6.548 18.54 14.91 1 92.15 121 ILE A O 1
ATOM 940 N N . PRO A 1 122 ? -8.043 16.975 15.167 1 94.05 122 PRO A N 1
ATOM 941 C CA . PRO A 1 122 ? -7.386 16.542 16.402 1 94.05 122 PRO A CA 1
ATOM 942 C C . PRO A 1 122 ? -5.957 16.055 16.17 1 94.05 122 PRO A C 1
ATOM 944 O O . PRO A 1 122 ? -5.727 15.184 15.327 1 94.05 122 PRO A O 1
ATOM 947 N N . PRO A 1 123 ? -5.027 16.582 16.901 1 95.54 123 PRO A N 1
ATOM 948 C CA . PRO A 1 123 ? -3.641 16.146 16.716 1 95.54 123 PRO A CA 1
ATOM 949 C C . PRO A 1 123 ? -3.469 14.638 16.882 1 95.54 123 PRO A C 1
ATOM 951 O O . PRO A 1 123 ? -2.625 14.032 16.217 1 95.54 123 PRO A O 1
ATOM 954 N N . GLU A 1 124 ? -4.282 14.006 17.831 1 96.38 124 GLU A N 1
ATOM 955 C CA . GLU A 1 124 ? -4.206 12.566 18.059 1 96.38 124 GLU A CA 1
ATOM 956 C C . GLU A 1 124 ? -4.563 11.787 16.796 1 96.38 124 GLU A C 1
ATOM 958 O O . GLU A 1 124 ? -4.022 10.706 16.553 1 96.38 124 GLU A O 1
ATOM 963 N N . ALA A 1 125 ? -5.46 12.323 16.008 1 95.18 125 ALA A N 1
ATOM 964 C CA . ALA A 1 125 ? -5.824 11.689 14.744 1 95.18 125 ALA A CA 1
ATOM 965 C C . ALA A 1 125 ? -4.675 11.762 13.742 1 95.18 125 ALA A C 1
ATOM 967 O O . ALA A 1 125 ? -4.433 10.811 12.995 1 95.18 125 ALA A O 1
ATOM 968 N N . CYS A 1 126 ? -3.972 12.894 13.737 1 96.56 126 CYS A N 1
ATOM 969 C CA . CYS A 1 126 ? -2.803 13.042 12.877 1 96.56 126 CYS A CA 1
ATOM 970 C C . CYS A 1 126 ? -1.708 12.059 13.271 1 96.56 126 CYS A C 1
ATOM 972 O O . CYS A 1 126 ? -1.108 11.414 12.41 1 96.56 126 CYS A O 1
ATOM 974 N N . TYR A 1 127 ? -1.47 11.937 14.617 1 97.93 127 TYR A N 1
ATOM 975 C CA . TYR A 1 127 ? -0.476 10.986 15.102 1 97.93 127 TYR A CA 1
ATOM 976 C C . TYR A 1 127 ? -0.835 9.564 14.687 1 97.93 127 TYR A C 1
ATOM 978 O O . TYR A 1 127 ? 0.029 8.804 14.242 1 97.93 127 TYR A O 1
ATOM 986 N N . LEU A 1 128 ? -2.086 9.241 14.828 1 97.54 128 LEU A N 1
ATOM 987 C CA . LEU A 1 128 ? -2.52 7.896 14.466 1 97.54 128 LEU A CA 1
ATOM 988 C C . LEU A 1 128 ? -2.284 7.629 12.984 1 97.54 128 LEU A C 1
ATOM 990 O O . LEU A 1 128 ? -1.761 6.576 12.614 1 97.54 128 LEU A O 1
ATOM 994 N N . GLY A 1 129 ? -2.644 8.536 12.117 1 97.8 129 GLY A N 1
ATOM 995 C CA . GLY A 1 129 ? -2.411 8.395 10.688 1 97.8 129 GLY A CA 1
ATOM 996 C C . GLY A 1 129 ? -0.944 8.235 10.337 1 97.8 129 GLY A C 1
ATOM 997 O O . GLY A 1 129 ? -0.576 7.331 9.584 1 97.8 129 GLY A O 1
ATOM 998 N N . TRP A 1 130 ? -0.137 9.071 10.932 1 98.54 130 TRP A N 1
ATOM 999 C CA . TRP A 1 130 ? 1.298 9.035 10.671 1 98.54 130 TRP A CA 1
ATOM 1000 C C . TRP A 1 130 ? 1.905 7.719 11.145 1 98.54 130 TRP A C 1
ATOM 1002 O O . TRP A 1 130 ? 2.822 7.188 10.514 1 98.54 130 TRP A O 1
ATOM 1012 N N . GLN A 1 131 ? 1.459 7.21 12.287 1 98.42 131 GLN A N 1
ATOM 1013 C CA . GLN A 1 131 ? 1.977 5.941 12.788 1 98.42 131 GLN A CA 1
ATOM 1014 C C . GLN A 1 131 ? 1.708 4.808 11.802 1 98.42 131 GLN A C 1
ATOM 1016 O O . GLN A 1 131 ? 2.584 3.979 11.547 1 98.42 131 GLN A O 1
ATOM 1021 N N . ASP A 1 132 ? 0.502 4.77 11.243 1 98.59 132 ASP A N 1
ATOM 1022 C CA . ASP A 1 132 ? 0.189 3.797 10.201 1 98.59 132 ASP A CA 1
ATOM 1023 C C . ASP A 1 132 ? 1.088 3.99 8.982 1 98.59 132 ASP A C 1
ATOM 1025 O O . ASP A 1 132 ? 1.67 3.028 8.475 1 98.59 132 ASP A O 1
ATOM 1029 N N . SER A 1 133 ? 1.238 5.245 8.543 1 98.74 133 SER A N 1
ATOM 1030 C CA . SER A 1 133 ? 2.031 5.562 7.36 1 98.74 133 SER A CA 1
ATOM 1031 C C . SER A 1 133 ? 3.492 5.169 7.551 1 98.74 133 SER A C 1
ATOM 1033 O O . SER A 1 133 ? 4.097 4.56 6.666 1 98.74 133 SER A O 1
ATOM 1035 N N . LEU A 1 134 ? 4.037 5.484 8.685 1 98.81 134 LEU A N 1
ATOM 1036 C CA . LEU A 1 134 ? 5.449 5.211 8.928 1 98.81 134 LEU A CA 1
ATOM 1037 C C . LEU A 1 134 ? 5.696 3.714 9.074 1 98.81 134 LEU A C 1
ATOM 1039 O O . LEU A 1 134 ? 6.758 3.216 8.693 1 98.81 134 LEU A O 1
ATOM 1043 N N . ARG A 1 135 ? 4.679 2.97 9.573 1 98.6 135 ARG A N 1
ATOM 1044 C CA . ARG A 1 135 ? 4.777 1.514 9.559 1 98.6 135 ARG A CA 1
ATOM 1045 C C . ARG A 1 135 ? 4.83 0.982 8.131 1 98.6 135 ARG A C 1
ATOM 1047 O O . ARG A 1 135 ? 5.655 0.123 7.814 1 98.6 135 ARG A O 1
ATOM 1054 N N . LYS A 1 136 ? 3.946 1.507 7.318 1 98.83 136 LYS A N 1
ATOM 1055 C CA . LYS A 1 136 ? 3.932 1.115 5.912 1 98.83 136 LYS A CA 1
ATOM 1056 C C . LYS A 1 136 ? 5.246 1.479 5.227 1 98.83 136 LYS A C 1
ATOM 1058 O O . LYS A 1 136 ? 5.759 0.712 4.409 1 98.83 136 LYS A O 1
ATOM 1063 N N . LEU A 1 137 ? 5.784 2.66 5.544 1 98.89 137 LEU A N 1
ATOM 1064 C CA . LEU A 1 137 ? 7.059 3.083 4.978 1 98.89 137 LEU A CA 1
ATOM 1065 C C . LEU A 1 137 ? 8.165 2.094 5.329 1 98.89 137 LEU A C 1
ATOM 1067 O O . LEU A 1 137 ? 8.915 1.656 4.453 1 98.89 137 LEU A O 1
ATOM 1071 N N . ALA A 1 138 ? 8.247 1.735 6.6 1 98.88 138 ALA A N 1
ATOM 1072 C CA . ALA A 1 138 ? 9.273 0.796 7.046 1 98.88 138 ALA A CA 1
ATOM 1073 C C . ALA A 1 138 ? 9.156 -0.535 6.31 1 98.88 138 ALA A C 1
ATOM 1075 O O . ALA A 1 138 ? 10.16 -1.097 5.867 1 98.88 138 ALA A O 1
ATOM 1076 N N . LEU A 1 139 ? 7.934 -1.014 6.117 1 98.78 139 LEU A N 1
ATOM 1077 C CA . LEU A 1 139 ? 7.684 -2.308 5.49 1 98.78 139 LEU A CA 1
ATOM 1078 C C . LEU A 1 139 ? 8.021 -2.266 4.003 1 98.78 139 LEU A C 1
ATOM 1080 O O . LEU A 1 139 ? 8.266 -3.306 3.388 1 98.78 139 LEU A O 1
ATOM 1084 N N . LEU A 1 140 ? 8.019 -1.112 3.452 1 98.82 140 LEU A N 1
ATOM 1085 C CA . LEU A 1 140 ? 8.429 -0.95 2.062 1 98.82 140 LEU A CA 1
ATOM 1086 C C . LEU A 1 140 ? 9.948 -0.879 1.948 1 98.82 140 LEU A C 1
ATOM 1088 O O . LEU A 1 140 ? 10.54 -1.514 1.072 1 98.82 140 LEU A O 1
ATOM 1092 N N . VAL A 1 141 ? 10.681 -0.162 2.901 1 98.8 141 VAL A N 1
ATOM 1093 C CA . VAL A 1 141 ? 12.047 0.26 2.61 1 98.8 141 VAL A CA 1
ATOM 1094 C C . VAL A 1 141 ? 13.034 -0.633 3.358 1 98.8 141 VAL A C 1
ATOM 1096 O O . VAL A 1 141 ? 14.22 -0.677 3.021 1 98.8 141 VAL A O 1
ATOM 1099 N N . GLU A 1 142 ? 12.628 -1.325 4.389 1 98.78 142 GLU A N 1
ATOM 1100 C CA . GLU A 1 142 ? 13.57 -2.116 5.176 1 98.78 142 GLU A CA 1
ATOM 1101 C C . GLU A 1 142 ? 13.96 -3.398 4.445 1 98.78 142 GLU A C 1
ATOM 1103 O O . GLU A 1 142 ? 15.115 -3.825 4.503 1 98.78 142 GLU A O 1
ATOM 1108 N N . PRO A 1 143 ? 12.955 -4.124 3.792 1 98.17 143 PRO A N 1
ATOM 1109 C CA . PRO A 1 143 ? 13.388 -5.319 3.062 1 98.17 143 PRO A CA 1
ATOM 1110 C C . PRO A 1 143 ? 14.525 -5.033 2.084 1 98.17 143 PRO A C 1
ATOM 1112 O O . PRO A 1 143 ? 14.492 -4.027 1.371 1 98.17 143 PRO A O 1
ATOM 1115 N N . GLU A 1 144 ? 15.498 -5.841 2.146 1 96.34 144 GLU A N 1
ATOM 1116 C CA . GLU A 1 144 ? 16.611 -5.835 1.202 1 96.34 144 GLU A CA 1
ATOM 1117 C C . GLU A 1 144 ? 16.571 -7.06 0.293 1 96.34 144 GLU A C 1
ATOM 1119 O O . GLU A 1 144 ? 17.051 -8.132 0.666 1 96.34 144 GLU A O 1
ATOM 1124 N N . ILE A 1 145 ? 15.975 -6.859 -0.849 1 94.38 145 ILE A N 1
ATOM 1125 C CA . ILE A 1 145 ? 15.781 -7.942 -1.807 1 94.38 145 ILE A CA 1
ATOM 1126 C C . ILE A 1 145 ? 16.722 -7.754 -2.995 1 94.38 145 ILE A C 1
ATOM 1128 O O . ILE A 1 145 ? 16.533 -6.846 -3.808 1 94.38 145 ILE A O 1
ATOM 1132 N N . ASP A 1 146 ? 17.76 -8.557 -3.07 1 88.64 146 ASP A N 1
ATOM 1133 C CA . ASP A 1 146 ? 18.828 -8.399 -4.053 1 88.64 146 ASP A CA 1
ATOM 1134 C C . ASP A 1 146 ? 18.488 -9.122 -5.355 1 88.64 146 ASP A C 1
ATOM 1136 O O . ASP A 1 146 ? 19.294 -9.143 -6.287 1 88.64 146 ASP A O 1
ATOM 1140 N N . GLN A 1 147 ? 17.36 -9.495 -5.571 1 77.76 147 GLN A N 1
ATOM 1141 C CA . GLN A 1 147 ? 17.008 -10.222 -6.786 1 77.76 147 GLN A CA 1
ATOM 1142 C C . GLN A 1 147 ? 16.745 -9.264 -7.944 1 77.76 147 GLN A C 1
ATOM 1144 O O . GLN A 1 147 ? 16.374 -8.108 -7.728 1 77.76 147 GLN A O 1
ATOM 1149 N N . MET B 1 1 ? 6.566 -31.315 -11.512 1 80.72 1 MET B N 1
ATOM 1150 C CA . MET B 1 1 ? 5.126 -31.09 -11.6 1 80.72 1 MET B CA 1
ATOM 1151 C C . MET B 1 1 ? 4.75 -29.738 -11.003 1 80.72 1 MET B C 1
ATOM 1153 O O . MET B 1 1 ? 5.29 -29.339 -9.97 1 80.72 1 MET B O 1
ATOM 1157 N N . PRO B 1 2 ? 3.965 -28.893 -11.633 1 87.64 2 PRO B N 1
ATOM 1158 C CA . PRO B 1 2 ? 3.655 -27.579 -11.066 1 87.64 2 PRO B CA 1
ATOM 1159 C C . PRO B 1 2 ? 3.053 -27.667 -9.665 1 87.64 2 PRO B C 1
ATOM 1161 O O . PRO B 1 2 ? 2.439 -28.678 -9.316 1 87.64 2 PRO B O 1
ATOM 1164 N N . ASN B 1 3 ? 3.361 -26.78 -8.787 1 93.45 3 ASN B N 1
ATOM 1165 C CA . ASN B 1 3 ? 2.903 -26.732 -7.403 1 93.45 3 ASN B CA 1
ATOM 1166 C C . ASN B 1 3 ? 1.562 -26.014 -7.28 1 93.45 3 ASN B C 1
ATOM 1168 O O . ASN B 1 3 ? 1.168 -25.268 -8.179 1 93.45 3 ASN B O 1
ATOM 1172 N N . THR B 1 4 ? 0.846 -26.387 -6.28 1 97.13 4 THR B N 1
ATOM 1173 C CA . THR B 1 4 ? -0.368 -25.675 -5.897 1 97.13 4 THR B CA 1
ATOM 1174 C C . THR B 1 4 ? -0.228 -25.081 -4.498 1 97.13 4 THR B C 1
ATOM 1176 O O . THR B 1 4 ? 0.193 -25.768 -3.565 1 97.13 4 THR B O 1
ATOM 1179 N N . ILE B 1 5 ? -0.556 -23.787 -4.371 1 97.8 5 ILE B N 1
ATOM 1180 C CA . ILE B 1 5 ? -0.548 -23.07 -3.1 1 97.8 5 ILE B CA 1
ATOM 1181 C C . ILE B 1 5 ? -1.968 -22.993 -2.543 1 97.8 5 ILE B C 1
ATOM 1183 O O . ILE B 1 5 ? -2.914 -22.693 -3.275 1 97.8 5 ILE B O 1
ATOM 1187 N N . HIS B 1 6 ? -2.104 -23.306 -1.293 1 98.56 6 HIS B N 1
ATOM 1188 C CA . HIS B 1 6 ? -3.385 -23.207 -0.603 1 98.56 6 HIS B CA 1
ATOM 1189 C C . HIS B 1 6 ? -3.308 -22.229 0.564 1 98.56 6 HIS B C 1
ATOM 1191 O O . HIS B 1 6 ? -2.498 -22.408 1.477 1 98.56 6 HIS B O 1
ATOM 1197 N N . LEU B 1 7 ? -4.149 -21.271 0.569 1 98.64 7 LEU B N 1
ATOM 1198 C CA . LEU B 1 7 ? -4.167 -20.253 1.614 1 98.64 7 LEU B CA 1
ATOM 1199 C C . LEU B 1 7 ? -5.542 -20.17 2.268 1 98.64 7 LEU B C 1
ATOM 1201 O O . LEU B 1 7 ? -6.56 -20.412 1.616 1 98.64 7 LEU B O 1
ATOM 1205 N N . HIS B 1 8 ? -5.521 -19.794 3.506 1 98.73 8 HIS B N 1
ATOM 1206 C CA . HIS B 1 8 ? -6.749 -19.612 4.272 1 98.73 8 HIS B CA 1
ATOM 1207 C C . HIS B 1 8 ? -6.589 -18.511 5.316 1 98.73 8 HIS B C 1
ATOM 1209 O O . HIS B 1 8 ? -5.588 -18.474 6.036 1 98.73 8 HIS B O 1
ATOM 1215 N N . ARG B 1 9 ? -7.589 -17.587 5.354 1 98.62 9 ARG B N 1
ATOM 1216 C CA . ARG B 1 9 ? -7.709 -16.559 6.383 1 98.62 9 ARG B CA 1
ATOM 1217 C C . ARG B 1 9 ? -9.172 -16.289 6.719 1 98.62 9 ARG B C 1
ATOM 1219 O O . ARG B 1 9 ? -10.055 -16.5 5.885 1 98.62 9 ARG B O 1
ATOM 1226 N N . VAL B 1 10 ? -9.374 -15.94 7.929 1 98.79 10 VAL B N 1
ATOM 1227 C CA . VAL B 1 10 ? -10.604 -15.23 8.265 1 98.79 10 VAL B CA 1
ATOM 1228 C C . VAL B 1 10 ? -10.311 -13.741 8.432 1 98.79 10 VAL B C 1
ATOM 1230 O O . VAL B 1 10 ? -9.455 -13.356 9.231 1 98.79 10 VAL B O 1
ATOM 1233 N N . ILE B 1 11 ? -10.927 -12.908 7.648 1 98.81 11 ILE B N 1
ATOM 1234 C CA . ILE B 1 11 ? -10.727 -11.463 7.665 1 98.81 11 ILE B CA 1
ATOM 1235 C C . ILE B 1 11 ? -11.974 -10.777 8.219 1 98.81 11 ILE B C 1
ATOM 1237 O O . ILE B 1 11 ? -13.093 -11.066 7.787 1 98.81 11 ILE B O 1
ATOM 1241 N N . ALA B 1 12 ? -11.838 -9.939 9.163 1 98.68 12 ALA B N 1
ATOM 1242 C CA . ALA B 1 12 ? -12.935 -9.343 9.921 1 98.68 12 ALA B CA 1
ATOM 1243 C C . ALA B 1 12 ? -13.589 -8.208 9.139 1 98.68 12 ALA B C 1
ATOM 1245 O O . ALA B 1 12 ? -13.561 -7.052 9.568 1 98.68 12 ALA B O 1
ATOM 1246 N N . THR B 1 13 ? -14.213 -8.504 8.046 1 98.57 13 THR B N 1
ATOM 1247 C CA . THR B 1 13 ? -14.974 -7.571 7.222 1 98.57 13 THR B CA 1
ATOM 1248 C C . THR B 1 13 ? -15.95 -8.319 6.319 1 98.57 13 THR B C 1
ATOM 1250 O O . THR B 1 13 ? -15.996 -9.551 6.332 1 98.57 13 THR B O 1
ATOM 1253 N N . ARG B 1 14 ? -16.796 -7.629 5.601 1 98.08 14 ARG B N 1
ATOM 1254 C CA . ARG B 1 14 ? -17.803 -8.223 4.727 1 98.08 14 ARG B CA 1
ATOM 1255 C C . ARG B 1 14 ? -17.176 -8.723 3.43 1 98.08 14 ARG B C 1
ATOM 1257 O O . ARG B 1 14 ? -16.198 -8.15 2.945 1 98.08 14 ARG B O 1
ATOM 1264 N N . PRO B 1 15 ? -17.709 -9.755 2.835 1 98.64 15 PRO B N 1
ATOM 1265 C CA . PRO B 1 15 ? -17.141 -10.322 1.609 1 98.64 15 PRO B CA 1
ATOM 1266 C C . PRO B 1 15 ? -17.101 -9.319 0.459 1 98.64 15 PRO B C 1
ATOM 1268 O O . PRO B 1 15 ? -16.187 -9.36 -0.369 1 98.64 15 PRO B O 1
ATOM 1271 N N . ASP B 1 16 ? -18.124 -8.443 0.41 1 98.18 16 ASP B N 1
ATOM 1272 C CA . ASP B 1 16 ? -18.184 -7.491 -0.694 1 98.18 16 ASP B CA 1
ATOM 1273 C C . ASP B 1 16 ? -16.969 -6.566 -0.688 1 98.18 16 ASP B C 1
ATOM 1275 O O . ASP B 1 16 ? -16.477 -6.172 -1.748 1 98.18 16 ASP B O 1
ATOM 1279 N N . LYS B 1 17 ? -16.534 -6.155 0.444 1 98.54 17 LYS B N 1
ATOM 1280 C CA . LYS B 1 17 ? -15.372 -5.279 0.563 1 98.54 17 LYS B CA 1
ATOM 1281 C C . LYS B 1 17 ? -14.099 -5.992 0.114 1 98.54 17 LYS B C 1
ATOM 1283 O O . LYS B 1 17 ? -13.268 -5.408 -0.584 1 98.54 17 LYS B O 1
ATOM 1288 N N . ILE B 1 18 ? -13.914 -7.313 0.446 1 98.89 18 ILE B N 1
ATOM 1289 C CA . ILE B 1 18 ? -12.78 -8.113 -0.005 1 98.89 18 ILE B CA 1
ATOM 1290 C C . ILE B 1 18 ? -12.848 -8.298 -1.519 1 98.89 18 ILE B C 1
ATOM 1292 O O . ILE B 1 18 ? -11.841 -8.151 -2.215 1 98.89 18 ILE B O 1
ATOM 1296 N N . TYR B 1 19 ? -14.06 -8.539 -1.97 1 98.88 19 TYR B N 1
ATOM 1297 C CA . TYR B 1 19 ? -14.286 -8.724 -3.4 1 98.88 19 TYR B CA 1
ATOM 1298 C C . TYR B 1 19 ? -13.841 -7.497 -4.186 1 98.88 19 TYR B C 1
ATOM 1300 O O . TYR B 1 19 ? -13.111 -7.615 -5.172 1 98.88 19 TYR B O 1
ATOM 1308 N N . ARG B 1 20 ? -14.196 -6.323 -3.745 1 98.67 20 ARG B N 1
ATOM 1309 C CA . ARG B 1 20 ? -13.822 -5.071 -4.394 1 98.67 20 ARG B CA 1
ATOM 1310 C C . ARG B 1 20 ? -12.309 -4.879 -4.385 1 98.67 20 ARG B C 1
ATOM 1312 O O . ARG B 1 20 ? -11.737 -4.366 -5.348 1 98.67 20 ARG B O 1
ATOM 1319 N N . ALA B 1 21 ? -11.646 -5.301 -3.292 1 98.84 21 ALA B N 1
ATOM 1320 C CA . ALA B 1 21 ? -10.202 -5.123 -3.162 1 98.84 21 ALA B CA 1
ATOM 1321 C C . ALA B 1 21 ? -9.454 -5.909 -4.234 1 98.84 21 ALA B C 1
ATOM 1323 O O . ALA B 1 21 ? -8.344 -5.539 -4.624 1 98.84 21 ALA B O 1
ATOM 1324 N N . PHE B 1 22 ? -10.057 -6.983 -4.778 1 98.75 22 PHE B N 1
ATOM 1325 C CA . PHE B 1 22 ? -9.423 -7.811 -5.796 1 98.75 22 PHE B CA 1
ATOM 1326 C C . PHE B 1 22 ? -9.625 -7.213 -7.183 1 98.75 22 PHE B C 1
ATOM 1328 O O . PHE B 1 22 ? -8.962 -7.615 -8.142 1 98.75 22 PHE B O 1
ATOM 1335 N N . LEU B 1 23 ? -10.541 -6.219 -7.261 1 98.46 23 LEU B N 1
ATOM 1336 C CA . LEU B 1 23 ? -10.98 -5.892 -8.613 1 98.46 23 LEU B CA 1
ATOM 1337 C C . LEU B 1 23 ? -10.785 -4.407 -8.903 1 98.46 23 LEU B C 1
ATOM 1339 O O . LEU B 1 23 ? -10.909 -3.973 -10.05 1 98.46 23 LEU B O 1
ATOM 1343 N N . GLU B 1 24 ? -10.504 -3.636 -7.93 1 98.17 24 GLU B N 1
ATOM 1344 C CA . GLU B 1 24 ? -10.213 -2.218 -8.122 1 98.17 24 GLU B CA 1
ATOM 1345 C C . GLU B 1 24 ? -8.71 -1.972 -8.219 1 98.17 24 GLU B C 1
ATOM 1347 O O . GLU B 1 24 ? -7.948 -2.396 -7.347 1 98.17 24 GLU B O 1
ATOM 1352 N N . SER B 1 25 ? -8.26 -1.268 -9.194 1 98.11 25 SER B N 1
ATOM 1353 C CA . SER B 1 25 ? -6.851 -1.148 -9.554 1 98.11 25 SER B CA 1
ATOM 1354 C C . SER B 1 25 ? -6.035 -0.56 -8.407 1 98.11 25 SER B C 1
ATOM 1356 O O . SER B 1 25 ? -4.942 -1.042 -8.105 1 98.11 25 SER B O 1
ATOM 1358 N N . ASP B 1 26 ? -6.533 0.483 -7.798 1 97.83 26 ASP B N 1
ATOM 1359 C CA . ASP B 1 26 ? -5.792 1.136 -6.724 1 97.83 26 ASP B CA 1
ATOM 1360 C C . ASP B 1 26 ? -5.708 0.24 -5.49 1 97.83 26 ASP B C 1
ATOM 1362 O O . ASP B 1 26 ? -4.677 0.198 -4.816 1 97.83 26 ASP B O 1
ATOM 1366 N N . ALA B 1 27 ? -6.772 -0.525 -5.201 1 98.69 27 ALA B N 1
ATOM 1367 C CA . ALA B 1 27 ? -6.743 -1.478 -4.094 1 98.69 27 ALA B CA 1
ATOM 1368 C C . ALA B 1 27 ? -5.758 -2.609 -4.37 1 98.69 27 ALA B C 1
ATOM 1370 O O . ALA B 1 27 ? -4.931 -2.943 -3.518 1 98.69 27 ALA B O 1
ATOM 1371 N N . VAL B 1 28 ? -5.763 -3.144 -5.582 1 98.72 28 VAL B N 1
ATOM 1372 C CA . VAL B 1 28 ? -4.865 -4.228 -5.967 1 98.72 28 VAL B CA 1
ATOM 1373 C C . VAL B 1 28 ? -3.415 -3.777 -5.813 1 98.72 28 VAL B C 1
ATOM 1375 O O . VAL B 1 28 ? -2.597 -4.486 -5.221 1 98.72 28 VAL B O 1
ATOM 1378 N N . ALA B 1 29 ? -3.125 -2.57 -6.274 1 98.58 29 ALA B N 1
ATOM 1379 C CA . ALA B 1 29 ? -1.764 -2.044 -6.207 1 98.58 29 ALA B CA 1
ATOM 1380 C C . ALA B 1 29 ? -1.306 -1.893 -4.759 1 98.58 29 ALA B C 1
ATOM 1382 O O . ALA B 1 29 ? -0.111 -1.985 -4.467 1 98.58 29 ALA B O 1
ATOM 1383 N N . SER B 1 30 ? -2.262 -1.685 -3.94 1 98.53 30 SER B N 1
ATOM 1384 C CA . SER B 1 30 ? -1.952 -1.403 -2.542 1 98.53 30 SER B CA 1
ATOM 1385 C C . SER B 1 30 ? -1.655 -2.685 -1.772 1 98.53 30 SER B C 1
ATOM 1387 O O . SER B 1 30 ? -0.729 -2.727 -0.96 1 98.53 30 SER B O 1
ATOM 1389 N N . TRP B 1 31 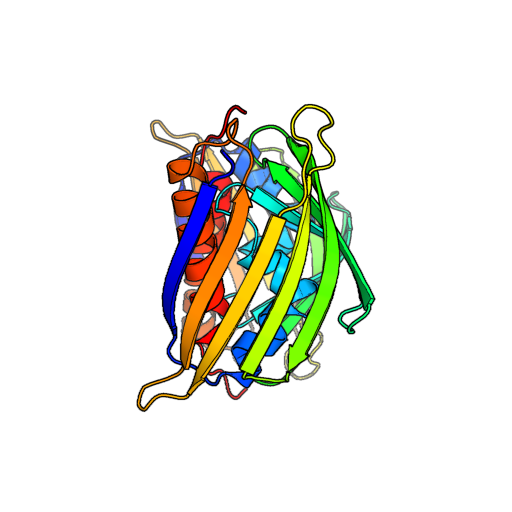? -2.382 -3.736 -2.027 1 98.75 31 TRP B N 1
ATOM 1390 C CA . TRP B 1 31 ? -2.285 -4.86 -1.102 1 98.75 31 TRP B CA 1
ATOM 1391 C C . TRP B 1 31 ? -1.543 -6.029 -1.742 1 98.75 31 TRP B C 1
ATOM 1393 O O . TRP B 1 31 ? -1.002 -6.887 -1.04 1 98.75 31 TRP B O 1
ATOM 1403 N N . LEU B 1 32 ? -1.433 -6.166 -3.037 1 98.67 32 LEU B N 1
ATOM 1404 C CA . LEU B 1 32 ? -1.024 -7.4 -3.7 1 98.67 32 LEU B CA 1
ATOM 1405 C C . LEU B 1 32 ? 0.489 -7.581 -3.625 1 98.67 32 LEU B C 1
ATOM 1407 O O . LEU B 1 32 ? 0.974 -8.689 -3.383 1 98.67 32 LEU B O 1
ATOM 1411 N N . PRO B 1 33 ? 1.282 -6.489 -3.872 1 98.69 33 PRO B N 1
ATOM 1412 C CA . PRO B 1 33 ? 2.727 -6.728 -3.839 1 98.69 33 PRO B CA 1
ATOM 1413 C C . PRO B 1 33 ? 3.241 -7.039 -2.435 1 98.69 33 PRO B C 1
ATOM 1415 O O . PRO B 1 33 ? 2.854 -6.375 -1.47 1 98.69 33 PRO B O 1
ATOM 1418 N N . PRO B 1 34 ? 4.088 -8.045 -2.313 1 98.26 34 PRO B N 1
ATOM 1419 C CA . PRO B 1 34 ? 4.702 -8.273 -1.003 1 98.26 34 PRO B CA 1
ATOM 1420 C C . PRO B 1 34 ? 5.533 -7.084 -0.526 1 98.26 34 PRO B C 1
ATOM 1422 O O . PRO B 1 34 ? 5.77 -6.146 -1.291 1 98.26 34 PRO B O 1
ATOM 1425 N N . TYR B 1 35 ? 5.841 -7.115 0.783 1 98.58 35 TYR B N 1
ATOM 1426 C CA . TYR B 1 35 ? 6.641 -6.025 1.329 1 98.58 35 TYR B CA 1
ATOM 1427 C C . TYR B 1 35 ? 7.968 -5.899 0.591 1 98.58 35 TYR B C 1
ATOM 1429 O O . TYR B 1 35 ? 8.59 -6.906 0.243 1 98.58 35 TYR B O 1
ATOM 1437 N N . GLY B 1 36 ? 8.384 -4.631 0.28 1 98.61 36 GLY B N 1
ATOM 1438 C CA . GLY B 1 36 ? 9.597 -4.356 -0.474 1 98.61 36 GLY B CA 1
ATOM 1439 C C . GLY B 1 36 ? 9.348 -4.178 -1.96 1 98.61 36 GLY B C 1
ATOM 1440 O O . GLY B 1 36 ? 10.254 -3.803 -2.706 1 98.61 36 GLY B O 1
ATOM 1441 N N . TYR B 1 37 ? 8.135 -4.463 -2.387 1 98.7 37 TYR B N 1
ATOM 1442 C CA . TYR B 1 37 ? 7.749 -4.3 -3.784 1 98.7 37 TYR B CA 1
ATOM 1443 C C . TYR B 1 37 ? 6.64 -3.265 -3.926 1 98.7 37 TYR B C 1
ATOM 1445 O O . TYR B 1 37 ? 5.892 -3.013 -2.978 1 98.7 37 TYR B O 1
ATOM 1453 N N . LEU B 1 38 ? 6.567 -2.712 -5.088 1 98.7 38 LEU B N 1
ATOM 1454 C CA . LEU B 1 38 ? 5.482 -1.854 -5.549 1 98.7 38 LEU B CA 1
ATOM 1455 C C . LEU B 1 38 ? 4.783 -2.464 -6.76 1 98.7 38 LEU B C 1
ATOM 1457 O O . LEU B 1 38 ? 5.404 -3.191 -7.539 1 98.7 38 LEU B O 1
ATOM 1461 N N . CYS B 1 39 ? 3.54 -2.14 -6.891 1 98.65 39 CYS B N 1
ATOM 1462 C CA . CYS B 1 39 ? 2.763 -2.695 -7.993 1 98.65 39 CYS B CA 1
ATOM 1463 C C . CYS B 1 39 ? 2.228 -1.589 -8.895 1 98.65 39 CYS B C 1
ATOM 1465 O O . CYS B 1 39 ? 1.693 -0.59 -8.409 1 98.65 39 CYS B O 1
ATOM 1467 N N . THR B 1 40 ? 2.448 -1.716 -10.135 1 98.27 40 THR B N 1
ATOM 1468 C CA . THR B 1 40 ? 1.762 -0.918 -11.145 1 98.27 40 THR B CA 1
ATOM 1469 C C . THR B 1 40 ? 0.716 -1.754 -11.877 1 98.27 40 THR B C 1
ATOM 1471 O O . THR B 1 40 ? 1.033 -2.809 -12.429 1 98.27 40 THR B O 1
ATOM 1474 N N . VAL B 1 41 ? -0.517 -1.298 -11.881 1 98.43 41 VAL B N 1
ATOM 1475 C CA . VAL B 1 41 ? -1.577 -1.924 -12.665 1 98.43 41 VAL B CA 1
ATOM 1476 C C . VAL B 1 41 ? -1.681 -1.246 -14.029 1 98.43 41 VAL B C 1
ATOM 1478 O O . VAL B 1 41 ? -2.112 -0.094 -14.126 1 98.43 41 VAL B O 1
ATOM 1481 N N . HIS B 1 42 ? -1.307 -1.936 -15.057 1 98.42 42 HIS B N 1
ATOM 1482 C CA . HIS B 1 42 ? -1.328 -1.383 -16.407 1 98.42 42 HIS B CA 1
ATOM 1483 C C . HIS B 1 42 ? -2.722 -1.477 -17.019 1 98.42 42 HIS B C 1
ATOM 1485 O O . HIS B 1 42 ? -3.13 -0.597 -17.781 1 98.42 42 HIS B O 1
ATOM 1491 N N . GLU B 1 43 ? -3.324 -2.575 -16.748 1 98.15 43 GLU B N 1
ATOM 1492 C CA . GLU B 1 43 ? -4.669 -2.884 -17.224 1 98.15 43 GLU B CA 1
ATOM 1493 C C . GLU B 1 43 ? -5.433 -3.729 -16.209 1 98.15 43 GLU B C 1
ATOM 1495 O O . GLU B 1 43 ? -4.873 -4.653 -15.616 1 98.15 43 GLU B O 1
ATOM 1500 N N . LEU B 1 44 ? -6.695 -3.403 -16.053 1 98.59 44 LEU B N 1
ATOM 1501 C CA . LEU B 1 44 ? -7.577 -4.217 -15.224 1 98.59 44 LEU B CA 1
ATOM 1502 C C . LEU B 1 44 ? -9.026 -4.089 -15.683 1 98.59 44 LEU B C 1
ATOM 1504 O O . LEU B 1 44 ? -9.705 -3.117 -15.346 1 98.59 44 LEU B O 1
ATOM 1508 N N . ASP B 1 45 ? -9.453 -4.994 -16.487 1 98.51 45 ASP B N 1
ATOM 1509 C CA . ASP B 1 45 ? -10.833 -5.141 -16.939 1 98.51 45 ASP B CA 1
ATOM 1510 C C . ASP B 1 45 ? -11.535 -6.279 -16.2 1 98.51 45 ASP B C 1
ATOM 1512 O O . ASP B 1 45 ? -11.547 -7.418 -16.672 1 98.51 45 ASP B O 1
ATOM 1516 N N . ALA B 1 46 ? -12.171 -5.959 -15.093 1 97.6 46 ALA B N 1
ATOM 1517 C CA . ALA B 1 46 ? -12.684 -6.949 -14.149 1 97.6 46 ALA B CA 1
ATOM 1518 C C . ALA B 1 46 ? -14.029 -7.501 -14.61 1 97.6 46 ALA B C 1
ATOM 1520 O O . ALA B 1 46 ? -15.058 -7.256 -13.975 1 97.6 46 ALA B O 1
ATOM 1521 N N . ARG B 1 47 ? -14.083 -8.183 -15.692 1 98.18 47 ARG B N 1
ATOM 1522 C CA . ARG B 1 47 ? -15.226 -8.936 -16.199 1 98.18 47 ARG B CA 1
ATOM 1523 C C . ARG B 1 47 ? -14.798 -10.314 -16.693 1 98.18 47 ARG B C 1
ATOM 1525 O O . ARG B 1 47 ? -13.639 -10.516 -17.06 1 98.18 47 ARG B O 1
ATOM 1532 N N . VAL B 1 48 ? -15.709 -11.188 -16.662 1 98.51 48 VAL B N 1
ATOM 1533 C CA . VAL B 1 48 ? -15.405 -12.505 -17.21 1 98.51 48 VAL B CA 1
ATOM 1534 C C . VAL B 1 48 ? -14.921 -12.367 -18.651 1 98.51 48 VAL B C 1
ATOM 1536 O O . VAL B 1 48 ? -15.573 -11.716 -19.472 1 98.51 48 VAL B O 1
ATOM 1539 N N . GLY B 1 49 ? -13.821 -12.868 -18.982 1 98.45 49 GLY B N 1
ATOM 1540 C CA . GLY B 1 49 ? -13.21 -12.707 -20.292 1 98.45 49 GLY B CA 1
ATOM 1541 C C . GLY B 1 49 ? -12.317 -11.484 -20.387 1 98.45 49 GLY B C 1
ATOM 1542 O O . GLY B 1 49 ? -11.543 -11.347 -21.336 1 98.45 49 GLY B O 1
ATOM 1543 N N . GLY B 1 50 ? -12.434 -10.534 -19.404 1 98.58 50 GLY B N 1
ATOM 1544 C CA . GLY B 1 50 ? -11.561 -9.373 -19.333 1 98.58 50 GLY B CA 1
ATOM 1545 C C . GLY B 1 50 ? -10.142 -9.718 -18.922 1 98.58 50 GLY B C 1
ATOM 1546 O O . GLY B 1 50 ? -9.888 -10.804 -18.397 1 98.58 50 GLY B O 1
ATOM 1547 N N . SER B 1 51 ? -9.207 -8.785 -19.113 1 98.48 51 SER B N 1
ATOM 1548 C CA . SER B 1 51 ? -7.793 -9.048 -18.863 1 98.48 51 SER B CA 1
ATOM 1549 C C . SER B 1 51 ? -7.245 -8.134 -17.772 1 98.48 51 SER B C 1
ATOM 1551 O O . SER B 1 51 ? -7.861 -7.12 -17.437 1 98.48 51 SER B O 1
ATOM 1553 N N . HIS B 1 52 ? -6.205 -8.599 -17.189 1 98.4 52 HIS B N 1
ATOM 1554 C CA . HIS B 1 52 ? -5.392 -7.775 -16.302 1 98.4 52 HIS B CA 1
ATOM 1555 C C . HIS B 1 52 ? -3.913 -7.873 -16.66 1 98.4 52 HIS B C 1
ATOM 1557 O O . HIS B 1 52 ? -3.461 -8.899 -17.174 1 98.4 52 HIS B O 1
ATOM 1563 N N . ARG B 1 53 ? -3.151 -6.774 -16.436 1 98.67 53 ARG B N 1
ATOM 1564 C CA . ARG B 1 53 ? -1.707 -6.676 -16.622 1 98.67 53 ARG B CA 1
ATOM 1565 C C . ARG B 1 53 ? -1.081 -5.763 -15.572 1 98.67 53 ARG B C 1
ATOM 1567 O O . ARG B 1 53 ? -1.54 -4.638 -15.368 1 98.67 53 ARG B O 1
ATOM 1574 N N . MET B 1 54 ? -0.1 -6.352 -14.863 1 98.32 54 MET B N 1
ATOM 1575 C CA . MET B 1 54 ? 0.542 -5.618 -13.776 1 98.32 54 MET B CA 1
ATOM 1576 C C . MET B 1 54 ? 2.039 -5.907 -13.735 1 98.32 54 MET B C 1
ATOM 1578 O O . MET B 1 54 ? 2.521 -6.805 -14.427 1 98.32 54 MET B O 1
ATOM 1582 N N . SER B 1 55 ? 2.734 -5.086 -12.977 1 98.5 55 SER B N 1
ATOM 1583 C CA . SER B 1 55 ? 4.143 -5.341 -12.694 1 98.5 55 SER B CA 1
ATOM 1584 C C . SER B 1 55 ? 4.473 -5.061 -11.232 1 98.5 55 SER B C 1
ATOM 1586 O O . SER B 1 55 ? 3.869 -4.184 -10.61 1 98.5 55 SER B O 1
ATOM 1588 N N . PHE B 1 56 ? 5.362 -5.89 -10.722 1 98.02 56 PHE B N 1
ATOM 1589 C CA . PHE B 1 56 ? 5.979 -5.639 -9.424 1 98.02 56 PHE B CA 1
ATOM 1590 C C . PHE B 1 56 ? 7.374 -5.049 -9.593 1 98.02 56 PHE B C 1
ATOM 1592 O O . PHE B 1 56 ? 8.191 -5.58 -10.348 1 98.02 56 PHE B O 1
ATOM 1599 N N . ARG B 1 57 ? 7.621 -3.982 -8.919 1 98.36 57 ARG B N 1
ATOM 1600 C CA . ARG B 1 57 ? 8.939 -3.355 -8.893 1 98.36 57 ARG B CA 1
ATOM 1601 C C . ARG B 1 57 ? 9.621 -3.57 -7.547 1 98.36 57 ARG B C 1
ATOM 1603 O O . ARG B 1 57 ? 9.07 -3.217 -6.502 1 98.36 57 ARG B O 1
ATOM 1610 N N . ASN B 1 58 ? 10.749 -4.232 -7.619 1 98.37 58 ASN B N 1
ATOM 1611 C CA . ASN B 1 58 ? 11.62 -4.338 -6.453 1 98.37 58 ASN B CA 1
ATOM 1612 C C . ASN B 1 58 ? 12.133 -2.97 -6.012 1 98.37 58 ASN B C 1
ATOM 1614 O O . ASN B 1 58 ? 12.894 -2.325 -6.735 1 98.37 58 ASN B O 1
ATOM 1618 N N . PHE B 1 59 ? 11.776 -2.561 -4.794 1 98.64 59 PHE B N 1
ATOM 1619 C CA . PHE B 1 59 ? 12.09 -1.185 -4.424 1 98.64 59 PHE B CA 1
ATOM 1620 C C . PHE B 1 59 ? 13.566 -1.042 -4.073 1 98.64 59 PHE B C 1
ATOM 1622 O O . PHE B 1 59 ? 14.103 0.068 -4.066 1 98.64 59 PHE B O 1
ATOM 1629 N N . THR B 1 60 ? 14.235 -2.152 -3.752 1 97.99 60 THR B N 1
ATOM 1630 C CA . THR B 1 60 ? 15.666 -2.141 -3.47 1 97.99 60 THR B CA 1
ATOM 1631 C C . THR B 1 60 ? 16.468 -1.903 -4.746 1 97.99 60 THR B C 1
ATOM 1633 O O . THR B 1 60 ? 17.322 -1.015 -4.793 1 97.99 60 THR B O 1
ATOM 1636 N N . THR B 1 61 ? 16.107 -2.58 -5.886 1 97.37 61 THR B N 1
ATOM 1637 C CA . THR B 1 61 ? 16.961 -2.616 -7.068 1 97.37 61 THR B CA 1
ATOM 1638 C C . THR B 1 61 ? 16.356 -1.788 -8.198 1 97.37 61 THR B C 1
ATOM 1640 O O . THR B 1 61 ? 17.044 -1.449 -9.163 1 97.37 61 THR B O 1
ATOM 1643 N N . GLY B 1 62 ? 15.081 -1.62 -8.204 1 97.06 62 GLY B N 1
ATOM 1644 C CA . GLY B 1 62 ? 14.389 -0.938 -9.285 1 97.06 62 GLY B CA 1
ATOM 1645 C C . GLY B 1 62 ? 13.936 -1.874 -10.389 1 97.06 62 GLY B C 1
ATOM 1646 O O . GLY B 1 62 ? 13.195 -1.471 -11.288 1 97.06 62 GLY B O 1
ATOM 1647 N N . LYS B 1 63 ? 14.287 -3.192 -10.304 1 96.78 63 LYS B N 1
ATOM 1648 C CA . LYS B 1 63 ? 13.915 -4.158 -11.333 1 96.78 63 LYS B CA 1
ATOM 1649 C C . LYS B 1 63 ? 12.423 -4.473 -11.279 1 96.78 63 LYS B C 1
ATOM 1651 O O . LYS B 1 63 ? 11.85 -4.605 -10.196 1 96.78 63 LYS B O 1
ATOM 1656 N N . SER B 1 64 ? 11.844 -4.626 -12.451 1 97.36 64 SER B N 1
ATOM 1657 C CA . SER B 1 64 ? 10.409 -4.877 -12.541 1 97.36 64 SER B CA 1
ATOM 1658 C C . SER B 1 64 ? 10.121 -6.177 -13.284 1 97.36 64 SER B C 1
ATOM 1660 O O . SER B 1 64 ? 10.842 -6.538 -14.217 1 97.36 64 SER B O 1
ATOM 1662 N N . SER B 1 65 ? 9.188 -6.848 -12.888 1 95.94 65 SER B N 1
ATOM 1663 C CA . SER B 1 65 ? 8.679 -8.044 -13.55 1 95.94 65 SER B CA 1
ATOM 1664 C C . SER B 1 65 ? 7.175 -7.951 -13.781 1 95.94 65 SER B C 1
ATOM 1666 O O . SER B 1 65 ? 6.423 -7.591 -12.873 1 95.94 65 SER B O 1
ATOM 1668 N N . GLY B 1 66 ? 6.73 -8.348 -14.922 1 97.09 66 GLY B N 1
ATOM 1669 C CA . GLY B 1 66 ? 5.331 -8.237 -15.303 1 97.09 66 GLY B CA 1
ATOM 1670 C C . GLY B 1 66 ? 4.606 -9.569 -15.307 1 97.09 66 GLY B C 1
ATOM 1671 O O . GLY B 1 66 ? 5.239 -10.626 -15.35 1 97.09 66 GLY B O 1
ATOM 1672 N N . PHE B 1 67 ? 3.361 -9.472 -15.272 1 97.34 67 PHE B N 1
ATOM 1673 C CA . PHE B 1 67 ? 2.479 -10.629 -15.368 1 97.34 67 PHE B CA 1
ATOM 1674 C C . PHE B 1 67 ? 1.057 -10.199 -15.705 1 97.34 67 PHE B C 1
ATOM 1676 O O . PHE B 1 67 ? 0.725 -9.014 -15.625 1 97.34 67 PHE B O 1
ATOM 1683 N N . GLY B 1 68 ? 0.26 -11.112 -16.104 1 97.82 68 GLY B N 1
ATOM 1684 C CA . GLY B 1 68 ? -1.134 -10.853 -16.43 1 97.82 68 GLY B CA 1
ATOM 1685 C C . GLY B 1 68 ? -1.906 -12.109 -16.786 1 97.82 68 GLY B C 1
ATOM 1686 O O . GLY B 1 68 ? -1.409 -13.223 -16.604 1 97.82 68 GLY B O 1
ATOM 1687 N N . GLY B 1 69 ? -3.179 -11.792 -17.154 1 98.22 69 GLY B N 1
ATOM 1688 C CA . GLY B 1 69 ? -4.061 -12.898 -17.491 1 98.22 69 GLY B CA 1
ATOM 1689 C C . GLY B 1 69 ? -5.498 -12.467 -17.719 1 98.22 69 GLY B C 1
ATOM 1690 O O . GLY B 1 69 ? -5.751 -11.356 -18.19 1 98.22 69 GLY B O 1
ATOM 1691 N N . THR B 1 70 ? -6.392 -13.521 -17.463 1 98.5 70 THR B N 1
ATOM 1692 C CA . THR B 1 70 ? -7.801 -13.318 -17.782 1 98.5 70 THR B CA 1
ATOM 1693 C C . THR B 1 70 ? -8.685 -13.713 -16.602 1 98.5 70 THR B C 1
ATOM 1695 O O . THR B 1 70 ? -8.344 -14.621 -15.841 1 98.5 70 THR B O 1
ATOM 1698 N N . TYR B 1 71 ? -9.777 -12.988 -16.485 1 98.77 71 TYR B N 1
ATOM 1699 C CA . TYR B 1 71 ? -10.791 -13.375 -15.511 1 98.77 71 TYR B CA 1
ATOM 1700 C C . TYR B 1 71 ? -11.677 -14.487 -16.058 1 98.77 71 TYR B C 1
ATOM 1702 O O . TYR B 1 71 ? -12.184 -14.391 -17.178 1 98.77 71 TYR B O 1
ATOM 1710 N N . LEU B 1 72 ? -11.875 -15.513 -15.288 1 98.83 72 LEU B N 1
ATOM 1711 C CA . LEU B 1 72 ? -12.587 -16.695 -15.761 1 98.83 72 LEU B CA 1
ATOM 1712 C C . LEU B 1 72 ? -13.967 -16.791 -15.119 1 98.83 72 LEU B C 1
ATOM 1714 O O . LEU B 1 72 ? -14.906 -17.306 -15.73 1 98.83 72 LEU B O 1
ATOM 1718 N N . ASP B 1 73 ? -14.112 -16.394 -13.905 1 98.77 73 ASP B N 1
ATOM 1719 C CA . ASP B 1 73 ? -15.345 -16.455 -13.126 1 98.77 73 ASP B CA 1
ATOM 1720 C C . ASP B 1 73 ? -15.386 -15.348 -12.076 1 98.77 73 ASP B C 1
ATOM 1722 O O . ASP B 1 73 ? -14.416 -15.143 -11.343 1 98.77 73 ASP B O 1
ATOM 1726 N N . LEU B 1 74 ? -16.423 -14.589 -12.018 1 98.71 74 LEU B N 1
ATOM 1727 C CA . LEU B 1 74 ? -16.651 -13.503 -11.072 1 98.71 74 LEU B CA 1
ATOM 1728 C C 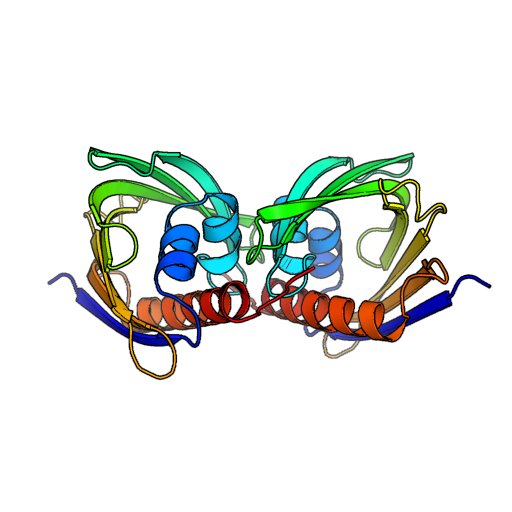. LEU B 1 74 ? -18.072 -13.553 -10.518 1 98.71 74 LEU B C 1
ATOM 1730 O O . LEU B 1 74 ? -19.036 -13.325 -11.251 1 98.71 74 LEU B O 1
ATOM 1734 N N . VAL B 1 75 ? -18.2 -13.884 -9.298 1 98.7 75 VAL B N 1
ATOM 1735 C CA . VAL B 1 75 ? -19.468 -13.864 -8.576 1 98.7 75 VAL B CA 1
ATOM 1736 C C . VAL B 1 75 ? -19.377 -12.898 -7.397 1 98.7 75 VAL B C 1
ATOM 1738 O O . VAL B 1 75 ? -18.724 -13.193 -6.394 1 98.7 75 VAL B O 1
ATOM 1741 N N . PRO B 1 76 ? -19.986 -11.725 -7.5 1 98.22 76 PRO B N 1
ATOM 1742 C CA . PRO B 1 76 ? -19.828 -10.673 -6.494 1 98.22 76 PRO B CA 1
ATOM 1743 C C . PRO B 1 76 ? -19.97 -11.195 -5.066 1 98.22 76 PRO B C 1
ATOM 1745 O O . PRO B 1 76 ? -20.978 -11.824 -4.733 1 98.22 76 PRO B O 1
ATOM 1748 N N . GLY B 1 77 ? -18.865 -10.991 -4.291 1 98.24 77 GLY B N 1
ATOM 1749 C CA . GLY B 1 77 ? -18.869 -11.303 -2.871 1 98.24 77 GLY B CA 1
ATOM 1750 C C . GLY B 1 77 ? -18.733 -12.787 -2.585 1 98.24 77 GLY B C 1
ATOM 1751 O O . GLY B 1 77 ? -18.846 -13.215 -1.435 1 98.24 77 GLY B O 1
ATOM 1752 N N . GLU B 1 78 ? -18.412 -13.626 -3.596 1 98.63 78 GLU B N 1
ATOM 1753 C CA . GLU B 1 78 ? -18.447 -15.064 -3.349 1 98.63 78 GLU B CA 1
ATOM 1754 C C . GLU B 1 78 ? -17.241 -15.761 -3.972 1 98.63 78 GLU B C 1
ATOM 1756 O O . GLU B 1 78 ? -16.674 -16.68 -3.378 1 98.63 78 GLU B O 1
ATOM 1761 N N . ARG B 1 79 ? -16.921 -15.332 -5.211 1 98.69 79 ARG B N 1
ATOM 1762 C CA . ARG B 1 79 ? -15.912 -16.111 -5.921 1 98.69 79 ARG B CA 1
ATOM 1763 C C . ARG B 1 79 ? -15.234 -15.275 -7.001 1 98.69 79 ARG B C 1
ATOM 1765 O O . ARG B 1 79 ? -15.896 -14.524 -7.719 1 98.69 79 ARG B O 1
ATOM 1772 N N . LEU B 1 80 ? -13.956 -15.409 -7.119 1 98.51 80 LEU B N 1
ATOM 1773 C CA . LEU B 1 80 ? -13.122 -14.886 -8.196 1 98.51 80 LEU B CA 1
ATOM 1774 C C . LEU B 1 80 ? -12.173 -15.959 -8.719 1 98.51 80 LEU B C 1
ATOM 1776 O O . LEU B 1 80 ? -11.514 -16.647 -7.935 1 98.51 80 LEU B O 1
ATOM 1780 N N . VAL B 1 81 ? -12.136 -16.168 -10.033 1 98.89 81 VAL B N 1
ATOM 1781 C CA . VAL B 1 81 ? -11.156 -17.04 -10.672 1 98.89 81 VAL B CA 1
ATOM 1782 C C . VAL B 1 81 ? -10.458 -16.291 -11.805 1 98.89 81 VAL B C 1
ATOM 1784 O O . VAL B 1 81 ? -11.116 -15.698 -12.663 1 98.89 81 VAL B O 1
ATOM 1787 N N . TYR B 1 82 ? -9.181 -16.252 -11.802 1 98.72 8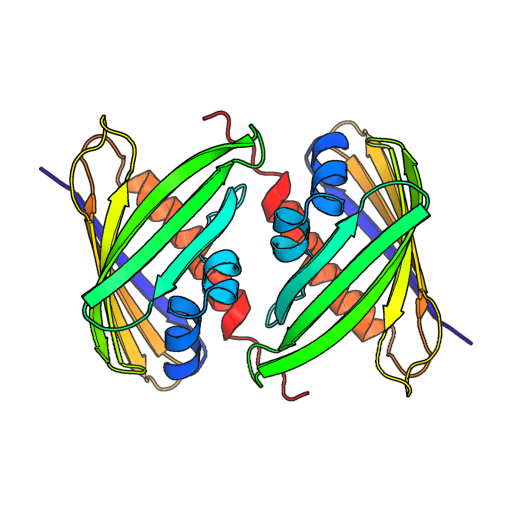2 TYR B N 1
ATOM 1788 C CA . TYR B 1 82 ? -8.415 -15.611 -12.866 1 98.72 82 TYR B CA 1
ATOM 1789 C C . TYR B 1 82 ? -7.103 -16.347 -13.111 1 98.72 82 TYR B C 1
ATOM 1791 O O . TYR B 1 82 ? -6.707 -17.205 -12.319 1 98.72 82 TYR B O 1
ATOM 1799 N N . THR B 1 83 ? -6.489 -16.029 -14.178 1 98.46 83 THR B N 1
ATOM 1800 C CA . THR B 1 83 ? -5.192 -16.607 -14.512 1 98.46 83 THR B CA 1
ATOM 1801 C C . THR B 1 83 ? -4.083 -15.568 -14.368 1 98.46 83 THR B C 1
ATOM 1803 O O . THR B 1 83 ? -4.348 -14.364 -14.381 1 98.46 83 THR B O 1
ATOM 1806 N N . ASP B 1 84 ? -2.92 -16.058 -14.139 1 96.91 84 ASP B N 1
ATOM 1807 C CA . ASP B 1 84 ? -1.695 -15.264 -14.16 1 96.91 84 ASP B CA 1
ATOM 1808 C C . ASP B 1 84 ? -0.608 -15.953 -14.981 1 96.91 84 ASP B C 1
ATOM 1810 O O . ASP B 1 84 ? -0.419 -17.167 -14.875 1 96.91 84 ASP B O 1
ATOM 1814 N N . ARG B 1 85 ? 0.03 -15.198 -15.804 1 96.03 85 ARG B N 1
ATOM 1815 C CA . ARG B 1 85 ? 1.22 -15.629 -16.531 1 96.03 85 ARG B CA 1
ATOM 1816 C C . ARG B 1 85 ? 2.361 -14.634 -16.354 1 96.03 85 ARG B C 1
ATOM 1818 O O . ARG B 1 85 ? 2.178 -13.43 -16.55 1 96.03 85 ARG B O 1
ATOM 1825 N N . LEU B 1 86 ? 3.5 -15.203 -15.976 1 94.62 86 LEU B N 1
ATOM 1826 C CA . LEU B 1 86 ? 4.683 -14.358 -15.856 1 94.62 86 LEU B CA 1
ATOM 1827 C C . LEU B 1 86 ? 5.251 -14.02 -17.23 1 94.62 86 LEU B C 1
ATOM 1829 O O . LEU B 1 86 ? 5.286 -14.874 -18.119 1 94.62 86 LEU B O 1
ATOM 1833 N N . ASP B 1 87 ? 5.765 -12.844 -17.449 1 93.44 87 ASP B N 1
ATOM 1834 C CA . ASP B 1 87 ? 6.339 -12.422 -18.724 1 93.44 87 ASP B CA 1
ATOM 1835 C C . ASP B 1 87 ? 7.693 -13.086 -18.963 1 93.44 87 ASP B C 1
ATOM 1837 O O . ASP B 1 87 ? 8.174 -13.134 -20.097 1 93.44 87 ASP B O 1
ATOM 1841 N N . ASP B 1 88 ? 8.313 -13.52 -17.916 1 89.96 88 ASP B N 1
ATOM 1842 C CA . ASP B 1 88 ? 9.62 -14.162 -18.022 1 89.96 88 ASP B CA 1
ATOM 1843 C C . ASP B 1 88 ? 9.537 -15.444 -18.847 1 89.96 88 ASP B C 1
ATOM 1845 O O . ASP B 1 88 ? 8.917 -16.422 -18.424 1 89.96 88 ASP B O 1
ATOM 1849 N N . PRO B 1 89 ? 10.162 -15.461 -19.988 1 88.24 89 PRO B N 1
ATOM 1850 C CA . PRO B 1 89 ? 10.084 -16.633 -20.862 1 88.24 89 PRO B CA 1
ATOM 1851 C C . PRO B 1 89 ? 10.668 -17.889 -20.218 1 88.24 89 PRO B C 1
ATOM 1853 O O . PRO B 1 89 ? 10.374 -19.005 -20.654 1 88.24 89 PRO B O 1
ATOM 1856 N N . ASN B 1 90 ? 11.513 -17.716 -19.272 1 87.14 90 ASN B N 1
ATOM 1857 C CA . ASN B 1 90 ? 12.109 -18.854 -18.579 1 87.14 90 ASN B CA 1
ATOM 1858 C C . ASN B 1 90 ? 11.139 -19.469 -17.574 1 87.14 90 ASN B C 1
ATOM 1860 O O . ASN B 1 90 ? 11.412 -20.53 -17.011 1 87.14 90 ASN B O 1
ATOM 1864 N N . LEU B 1 91 ? 10.113 -18.809 -17.358 1 86.66 91 LEU B N 1
ATOM 1865 C CA . LEU B 1 91 ? 9.07 -19.29 -16.458 1 86.66 91 LEU B CA 1
ATOM 1866 C C . LEU B 1 91 ? 7.742 -19.435 -17.194 1 86.66 91 LEU B C 1
ATOM 1868 O O . LEU B 1 91 ? 6.773 -18.741 -16.877 1 86.66 91 LEU B O 1
ATOM 1872 N N . PRO B 1 92 ? 7.729 -20.376 -18.055 1 81.67 92 PRO B N 1
ATOM 1873 C CA . PRO B 1 92 ? 6.495 -20.533 -18.83 1 81.67 92 PRO B CA 1
ATOM 1874 C C . PRO B 1 92 ? 5.376 -21.194 -18.03 1 81.67 92 PRO B C 1
ATOM 1876 O O . PRO B 1 92 ? 5.641 -21.879 -17.039 1 81.67 92 PRO B O 1
ATOM 1879 N N . GLY B 1 93 ? 4.16 -20.932 -18.474 1 89.15 93 GLY B N 1
ATOM 1880 C CA . GLY B 1 93 ? 3.005 -21.548 -17.84 1 89.15 93 GLY B CA 1
ATOM 1881 C C . GLY B 1 93 ? 1.968 -20.539 -17.381 1 89.15 93 GLY B C 1
ATOM 1882 O O . GLY B 1 93 ? 2.24 -19.338 -17.338 1 89.15 93 GLY B O 1
ATOM 1883 N N . GLU B 1 94 ? 0.884 -21.058 -17.159 1 94.63 94 GLU B N 1
ATOM 1884 C CA . GLU B 1 94 ? -0.242 -20.268 -16.671 1 94.63 94 GLU B CA 1
ATOM 1885 C C . GLU B 1 94 ? -0.701 -20.75 -15.299 1 94.63 94 GLU B C 1
ATOM 1887 O O . GLU B 1 94 ? -0.86 -21.953 -15.079 1 94.63 94 GLU B O 1
ATOM 1892 N N . MET B 1 95 ? -0.798 -19.806 -14.443 1 97.15 95 MET B N 1
ATOM 1893 C CA . MET B 1 95 ? -1.316 -20.107 -13.111 1 97.15 95 MET B CA 1
ATOM 1894 C C . MET B 1 95 ? -2.79 -19.729 -13.002 1 97.15 95 MET B C 1
ATOM 1896 O O . MET B 1 95 ? -3.23 -18.748 -13.605 1 97.15 95 MET B O 1
ATOM 1900 N N . ARG B 1 96 ? -3.493 -20.555 -12.289 1 98.39 96 ARG B N 1
ATOM 1901 C CA . ARG B 1 96 ? -4.902 -20.282 -12.024 1 98.39 96 ARG B CA 1
ATOM 1902 C C . ARG B 1 96 ? -5.134 -19.988 -10.546 1 98.39 96 ARG B C 1
ATOM 1904 O O . ARG B 1 96 ? -4.767 -20.788 -9.683 1 98.39 96 ARG B O 1
ATOM 1911 N N . VAL B 1 97 ? -5.77 -18.85 -10.242 1 98.73 97 VAL B N 1
ATOM 1912 C CA . VAL B 1 97 ? -6.055 -18.462 -8.865 1 98.73 97 VAL B CA 1
ATOM 1913 C C . VAL B 1 97 ? -7.562 -18.492 -8.621 1 98.73 97 VAL B C 1
ATOM 1915 O O . VAL B 1 97 ? -8.33 -17.881 -9.368 1 98.73 97 VAL B O 1
ATOM 1918 N N . THR B 1 98 ? -7.939 -19.202 -7.644 1 98.92 98 THR B N 1
ATOM 1919 C CA . THR B 1 98 ? -9.329 -19.27 -7.207 1 98.92 98 THR B CA 1
ATOM 1920 C C . THR B 1 98 ? -9.484 -18.688 -5.805 1 98.92 98 THR B C 1
ATOM 1922 O O . THR B 1 98 ? -8.835 -19.147 -4.862 1 98.92 98 THR B O 1
ATOM 1925 N N . VAL B 1 99 ? -10.299 -17.712 -5.677 1 98.92 99 VAL B N 1
ATOM 1926 C CA . VAL B 1 99 ? -10.623 -17.088 -4.398 1 98.92 99 VAL B CA 1
ATOM 1927 C C . VAL B 1 99 ? -12.084 -17.357 -4.047 1 98.92 99 VAL B C 1
ATOM 1929 O O . VAL B 1 99 ? -12.983 -17.061 -4.838 1 98.92 99 VAL B O 1
ATOM 1932 N N . THR B 1 100 ? -12.264 -17.891 -2.94 1 98.94 100 THR B N 1
ATOM 1933 C CA . THR B 1 100 ? -13.612 -18.135 -2.438 1 98.94 100 THR B CA 1
ATOM 1934 C C . THR B 1 100 ? -13.862 -17.346 -1.155 1 98.94 100 THR B C 1
ATOM 1936 O O . THR B 1 100 ? -13.03 -17.349 -0.246 1 98.94 100 THR B O 1
ATOM 1939 N N . LEU B 1 101 ? -14.976 -16.697 -1.112 1 98.9 101 LEU B N 1
ATOM 1940 C CA . LEU B 1 101 ? -15.381 -15.87 0.02 1 98.9 101 LEU B CA 1
ATOM 1941 C C . LEU B 1 101 ? -16.685 -16.38 0.626 1 98.9 101 LEU B C 1
ATOM 1943 O O . LEU B 1 101 ? -17.681 -16.545 -0.082 1 98.9 101 LEU B O 1
ATOM 1947 N N . LYS B 1 102 ? -16.647 -16.639 1.87 1 98.82 102 LYS B N 1
ATOM 1948 C CA . LYS B 1 102 ? -17.838 -17.085 2.587 1 98.82 102 LYS B CA 1
ATOM 1949 C C . LYS B 1 102 ? -18.074 -16.244 3.838 1 98.82 102 LYS B C 1
ATOM 1951 O O . LYS B 1 102 ? -17.239 -16.221 4.744 1 98.82 102 LYS B O 1
ATOM 1956 N N . ALA B 1 103 ? -19.244 -15.629 3.912 1 98.66 103 ALA B N 1
ATOM 1957 C CA . ALA B 1 103 ? -19.601 -14.904 5.129 1 98.66 103 ALA B CA 1
ATOM 1958 C C . ALA B 1 103 ? -19.683 -15.846 6.326 1 98.66 103 ALA B C 1
ATOM 1960 O O . ALA B 1 103 ? -20.255 -16.935 6.228 1 98.66 103 ALA B O 1
ATOM 1961 N N . VAL B 1 104 ? -19.065 -15.447 7.439 1 98.38 104 VAL B N 1
ATOM 1962 C CA . VAL B 1 104 ? -19.175 -16.171 8.7 1 98.38 104 VAL B CA 1
ATOM 1963 C C . VAL B 1 104 ? -19.494 -15.195 9.831 1 98.38 104 VAL B C 1
ATOM 1965 O O . VAL B 1 104 ? -19.588 -13.986 9.607 1 98.38 104 VAL B O 1
ATOM 1968 N N . SER B 1 105 ? -19.678 -15.607 11.038 1 97.81 105 SER B N 1
ATOM 1969 C CA . SER B 1 105 ? -20.234 -14.827 12.138 1 97.81 105 SER B CA 1
ATOM 1970 C C . SER B 1 105 ? -19.319 -13.664 12.508 1 97.81 105 SER B C 1
ATOM 1972 O O . SER B 1 105 ? -19.782 -12.641 13.017 1 97.81 105 SER B O 1
ATOM 1974 N N . VAL B 1 106 ? -17.975 -13.72 12.218 1 97.77 106 VAL B N 1
ATOM 1975 C CA . VAL B 1 106 ? -17.033 -12.705 12.678 1 97.77 106 VAL B CA 1
ATOM 1976 C C . VAL B 1 106 ? -16.382 -12.021 11.478 1 97.77 106 VAL B C 1
ATOM 1978 O O . VAL B 1 106 ? -15.398 -11.293 11.629 1 97.77 106 VAL B O 1
ATOM 1981 N N . GLY B 1 107 ? -16.879 -12.298 10.222 1 98.49 107 GLY B N 1
ATOM 1982 C CA . GLY B 1 107 ? -16.307 -11.709 9.022 1 98.49 107 GLY B CA 1
ATOM 1983 C C . GLY B 1 107 ? -16.44 -12.597 7.8 1 98.49 107 GLY B C 1
ATOM 1984 O O . GLY B 1 107 ? -17.536 -13.06 7.478 1 98.49 107 GLY B O 1
ATOM 1985 N N . THR B 1 108 ? -15.367 -12.792 7.08 1 98.89 108 THR B N 1
ATOM 1986 C CA . THR B 1 108 ? -15.376 -13.567 5.843 1 98.89 108 THR B CA 1
ATOM 1987 C C . THR B 1 108 ? -14.301 -14.65 5.876 1 98.89 108 THR B C 1
ATOM 1989 O O . THR B 1 108 ? -13.141 -14.371 6.187 1 98.89 108 THR B O 1
ATOM 1992 N N . ASP B 1 109 ? -14.639 -15.865 5.657 1 98.9 109 ASP B N 1
ATOM 1993 C CA . ASP B 1 109 ? -13.733 -16.977 5.387 1 98.9 109 ASP B CA 1
ATOM 1994 C C . ASP B 1 109 ? -13.184 -16.905 3.964 1 98.9 109 ASP B C 1
ATOM 1996 O O . ASP B 1 109 ? -13.947 -16.937 2.996 1 98.9 109 ASP B O 1
ATOM 2000 N N . VAL B 1 110 ? -11.92 -16.663 3.81 1 98.91 110 VAL B N 1
ATOM 2001 C CA . VAL B 1 110 ? -11.26 -16.499 2.519 1 98.91 110 VAL B CA 1
ATOM 2002 C C . VAL B 1 110 ? -10.387 -17.717 2.226 1 98.91 110 VAL B C 1
ATOM 2004 O O . VAL B 1 110 ? -9.469 -18.028 2.988 1 98.91 110 VAL B O 1
ATOM 2007 N N . THR B 1 111 ? -10.608 -18.39 1.18 1 98.89 111 THR B N 1
ATOM 2008 C CA . THR B 1 111 ? -9.771 -19.48 0.689 1 98.89 111 THR B CA 1
ATOM 2009 C C . THR B 1 111 ? -9.226 -19.159 -0.7 1 98.89 111 THR B C 1
ATOM 2011 O O . THR B 1 111 ? -9.971 -18.722 -1.579 1 98.89 111 THR B O 1
ATOM 2014 N N . ILE B 1 112 ? -7.94 -19.374 -0.895 1 98.88 112 ILE B N 1
ATOM 2015 C CA . ILE B 1 112 ? -7.278 -19.102 -2.166 1 98.88 112 ILE B CA 1
ATOM 2016 C C . ILE B 1 112 ? -6.486 -20.33 -2.609 1 98.88 112 ILE B C 1
ATOM 2018 O O . ILE B 1 112 ? -5.75 -20.921 -1.816 1 98.88 112 ILE B O 1
ATOM 2022 N N . GLU B 1 113 ? -6.715 -20.724 -3.773 1 98.78 113 GLU B N 1
ATOM 2023 C CA . GLU B 1 113 ? -5.923 -21.762 -4.427 1 98.78 113 GLU B CA 1
ATOM 2024 C C . GLU B 1 113 ? -5.208 -21.215 -5.659 1 98.78 113 GLU B C 1
ATOM 2026 O O . GLU B 1 113 ? -5.843 -20.658 -6.556 1 98.78 113 GLU B O 1
ATOM 2031 N N . GLN B 1 114 ? -3.957 -21.285 -5.695 1 98.41 114 GLN B N 1
ATOM 2032 C CA . GLN B 1 114 ? -3.145 -20.935 -6.855 1 98.41 114 GLN B CA 1
ATOM 2033 C C . GLN B 1 114 ? -2.5 -22.174 -7.469 1 98.41 114 GLN B C 1
ATOM 2035 O O . GLN B 1 114 ? -1.571 -22.746 -6.896 1 98.41 114 GLN B O 1
ATOM 2040 N N . GLU B 1 115 ? -2.91 -22.533 -8.593 1 97.75 115 GLU B N 1
ATOM 2041 C CA . GLU B 1 115 ? -2.461 -23.736 -9.287 1 97.75 115 GLU B CA 1
ATOM 2042 C C . GLU B 1 115 ? -1.507 -23.392 -10.427 1 97.75 115 GLU B C 1
ATOM 2044 O O . GLU B 1 115 ? -1.593 -22.31 -11.01 1 97.75 115 GLU B O 1
ATOM 2049 N N . GLY B 1 116 ? -0.585 -24.375 -10.729 1 96.09 116 GLY B N 1
ATOM 2050 C CA . GLY B 1 116 ? 0.257 -24.249 -11.908 1 96.09 116 GLY B CA 1
ATOM 2051 C C . GLY B 1 116 ? 1.523 -23.453 -11.656 1 96.09 116 GLY B C 1
ATOM 2052 O O . GLY B 1 116 ? 2.108 -22.896 -12.587 1 96.09 116 GLY B O 1
ATOM 2053 N N . VAL B 1 117 ? 1.909 -23.29 -10.361 1 95.13 117 VAL B N 1
ATOM 2054 C CA . VAL B 1 117 ? 3.148 -22.591 -10.036 1 95.13 117 VAL B CA 1
ATOM 2055 C C . VAL B 1 117 ? 4.339 -23.356 -10.61 1 95.13 117 VAL B C 1
ATOM 2057 O O . VAL B 1 117 ? 4.551 -24.525 -10.28 1 95.13 117 VAL B O 1
ATOM 2060 N N . PRO B 1 118 ? 5.065 -22.706 -11.449 1 92.53 118 PRO B N 1
ATOM 2061 C CA . PRO B 1 118 ? 6.206 -23.394 -12.057 1 92.53 118 PRO B CA 1
ATOM 2062 C C . PRO B 1 118 ? 7.155 -23.991 -11.021 1 92.53 118 PRO B C 1
ATOM 2064 O O . PRO B 1 118 ? 7.382 -23.39 -9.968 1 92.53 118 PRO B O 1
ATOM 2067 N N . ASP B 1 119 ? 7.851 -25.022 -11.372 1 90.17 119 ASP B N 1
ATOM 2068 C CA . ASP B 1 119 ? 8.743 -25.749 -10.474 1 90.17 119 ASP B CA 1
ATOM 2069 C C . ASP B 1 119 ? 9.944 -24.891 -10.08 1 90.17 119 ASP B C 1
ATOM 2071 O O . ASP B 1 119 ? 10.534 -25.092 -9.016 1 90.17 119 ASP B O 1
ATOM 2075 N N . ALA B 1 120 ? 10.26 -24.047 -10.954 1 90.54 120 ALA B N 1
ATOM 2076 C CA . ALA B 1 120 ? 11.432 -23.206 -10.723 1 90.54 120 ALA B CA 1
ATOM 2077 C C . ALA B 1 120 ? 11.181 -22.216 -9.589 1 90.54 120 ALA B C 1
ATOM 2079 O O . ALA B 1 120 ? 12.122 -21.626 -9.052 1 90.54 120 ALA B O 1
ATOM 2080 N N . ILE B 1 121 ? 9.93 -22.014 -9.184 1 91.9 121 ILE B N 1
ATOM 2081 C CA . ILE B 1 121 ? 9.574 -21.129 -8.081 1 91.9 121 ILE B CA 1
ATOM 2082 C C . ILE B 1 121 ? 9.345 -21.95 -6.814 1 91.9 121 ILE B C 1
ATOM 2084 O O . ILE B 1 121 ? 8.423 -22.767 -6.754 1 91.9 121 ILE B O 1
ATOM 2088 N N . PRO B 1 122 ? 10.126 -21.752 -5.822 1 93.99 122 PRO B N 1
ATOM 2089 C CA . PRO B 1 122 ? 9.879 -22.477 -4.573 1 93.99 122 PRO B CA 1
ATOM 2090 C C . PRO B 1 122 ? 8.512 -22.163 -3.969 1 93.99 122 PRO B C 1
ATOM 2092 O O . PRO B 1 122 ? 8.176 -20.993 -3.77 1 93.99 122 PRO B O 1
ATOM 2095 N N . PRO B 1 123 ? 7.751 -23.175 -3.667 1 95.49 123 PRO B N 1
ATOM 2096 C CA . PRO B 1 123 ? 6.432 -22.924 -3.083 1 95.49 123 PRO B CA 1
ATOM 2097 C C . PRO B 1 123 ? 6.501 -22.084 -1.81 1 95.49 123 PRO B C 1
ATOM 2099 O O . PRO B 1 123 ? 5.592 -21.295 -1.536 1 95.49 123 PRO B O 1
ATOM 2102 N N . GLU B 1 124 ? 7.603 -22.27 -0.975 1 96.33 124 GLU B N 1
ATOM 2103 C CA . GLU B 1 124 ? 7.773 -21.511 0.26 1 96.33 124 GLU B CA 1
ATOM 2104 C C . GLU B 1 124 ? 7.88 -20.015 -0.022 1 96.33 124 GLU B C 1
ATOM 2106 O O . GLU B 1 124 ? 7.436 -19.193 0.783 1 96.33 124 GLU B O 1
ATOM 2111 N N . ALA B 1 125 ? 8.458 -19.664 -1.143 1 95.09 125 ALA B N 1
ATOM 2112 C CA . ALA B 1 125 ? 8.55 -18.261 -1.537 1 95.09 125 ALA B CA 1
ATOM 2113 C C . ALA B 1 125 ? 7.176 -17.701 -1.895 1 95.09 125 ALA B C 1
ATOM 2115 O O . ALA B 1 125 ? 6.863 -16.553 -1.573 1 95.09 125 ALA B O 1
ATOM 2116 N N . CYS B 1 126 ? 6.362 -18.524 -2.548 1 96.5 126 CYS B N 1
ATOM 2117 C CA . CYS B 1 126 ? 4.997 -18.121 -2.869 1 96.5 126 CYS B CA 1
ATOM 2118 C C . CYS B 1 126 ? 4.178 -17.909 -1.602 1 96.5 126 CYS B C 1
ATOM 2120 O O . CYS B 1 126 ? 3.454 -16.919 -1.484 1 96.5 126 CYS B O 1
ATOM 2122 N N . TYR B 1 127 ? 4.319 -18.873 -0.634 1 97.9 127 TYR B N 1
ATOM 2123 C CA . TYR B 1 127 ? 3.619 -18.737 0.638 1 97.9 127 TYR B CA 1
ATOM 2124 C C . TYR B 1 127 ? 4.029 -17.454 1.352 1 97.9 127 TYR B C 1
ATOM 2126 O O . TYR B 1 127 ? 3.181 -16.733 1.883 1 97.9 127 TYR B O 1
ATOM 2134 N N . LEU B 1 128 ? 5.305 -17.188 1.342 1 97.53 128 LEU B N 1
ATOM 2135 C CA . LEU B 1 128 ? 5.791 -15.985 2.009 1 97.53 128 LEU B CA 1
ATOM 2136 C C . LEU B 1 128 ? 5.2 -14.733 1.371 1 97.53 128 LEU B C 1
ATOM 2138 O O . LEU B 1 128 ? 4.729 -13.836 2.074 1 97.53 128 LEU B O 1
ATOM 2142 N N . GLY B 1 129 ? 5.203 -14.631 0.066 1 97.76 129 GLY B N 1
ATOM 2143 C CA . GLY B 1 129 ? 4.616 -13.5 -0.635 1 97.76 129 GLY B CA 1
ATOM 2144 C C . GLY B 1 129 ? 3.14 -13.315 -0.338 1 97.76 129 GLY B C 1
ATOM 2145 O O . GLY B 1 129 ? 2.699 -12.208 -0.021 1 97.76 129 GLY B O 1
ATOM 2146 N N . TRP B 1 130 ? 2.428 -14.407 -0.376 1 98.51 130 TRP B N 1
ATOM 2147 C CA . TRP B 1 130 ? 0.991 -14.366 -0.126 1 98.51 130 TRP B CA 1
ATOM 2148 C C . TRP B 1 130 ? 0.7 -13.935 1.308 1 98.51 130 TRP B C 1
ATOM 2150 O O . TRP B 1 130 ? -0.281 -13.234 1.565 1 98.51 130 TRP B O 1
ATOM 2160 N N . GLN B 1 131 ? 1.489 -14.391 2.261 1 98.4 131 GLN B N 1
ATOM 2161 C CA . GLN B 1 131 ? 1.285 -14 3.652 1 98.4 131 GLN B CA 1
ATOM 2162 C C . GLN B 1 131 ? 1.415 -12.489 3.823 1 98.4 131 GLN B C 1
ATOM 2164 O O . GLN B 1 131 ? 0.613 -11.867 4.522 1 98.4 131 GLN B O 1
ATOM 2169 N N . ASP B 1 132 ? 2.423 -11.899 3.189 1 98.59 132 ASP B N 1
ATOM 2170 C CA . ASP B 1 132 ? 2.562 -10.446 3.196 1 98.59 132 ASP B CA 1
ATOM 2171 C C . ASP B 1 132 ? 1.351 -9.776 2.55 1 98.59 132 ASP B C 1
ATOM 2173 O O . ASP B 1 132 ? 0.779 -8.84 3.113 1 98.59 132 ASP B O 1
ATOM 2177 N N . SER B 1 133 ? 0.941 -10.291 1.388 1 98.74 133 SER B N 1
ATOM 2178 C CA . SER B 1 133 ? -0.174 -9.717 0.642 1 98.74 133 SER B CA 1
ATOM 2179 C C . SER B 1 133 ? -1.469 -9.786 1.444 1 98.74 133 SER B C 1
ATOM 2181 O O . SER B 1 133 ? -2.212 -8.804 1.52 1 98.74 133 SER B O 1
ATOM 2183 N N . LEU B 1 134 ? -1.727 -10.903 2.044 1 98.81 134 LEU B N 1
ATOM 2184 C CA . LEU B 1 134 ? -2.976 -11.083 2.775 1 98.81 134 LEU B CA 1
ATOM 2185 C C . LEU B 1 134 ? -2.99 -10.237 4.044 1 98.81 134 LEU B C 1
ATOM 2187 O O . LEU B 1 134 ? -4.045 -9.755 4.462 1 98.81 134 LEU B O 1
ATOM 2191 N N . ARG B 1 135 ? -1.791 -9.998 4.64 1 98.61 135 ARG B N 1
ATOM 2192 C CA . ARG B 1 135 ? -1.709 -9.047 5.744 1 98.61 135 ARG B CA 1
ATOM 2193 C C . ARG B 1 135 ? -2.077 -7.641 5.283 1 98.61 135 ARG B C 1
ATOM 2195 O O . ARG B 1 135 ? -2.845 -6.944 5.95 1 98.61 135 ARG B O 1
ATOM 2202 N N . LYS B 1 136 ? -1.513 -7.273 4.154 1 98.83 136 LYS B N 1
ATOM 2203 C CA . LYS B 1 136 ? -1.827 -5.965 3.585 1 98.83 136 LYS B CA 1
ATOM 2204 C C . LYS B 1 136 ? -3.31 -5.855 3.245 1 98.83 136 LYS B C 1
ATOM 2206 O O . LYS B 1 136 ? -3.925 -4.808 3.456 1 98.83 136 LYS B O 1
ATOM 2211 N N . LEU B 1 137 ? -3.882 -6.928 2.706 1 98.89 137 LEU B N 1
ATOM 2212 C CA . LEU B 1 137 ? -5.306 -6.941 2.387 1 98.89 137 LEU B CA 1
ATOM 2213 C C . LEU B 1 137 ? -6.146 -6.695 3.636 1 98.89 137 LEU B C 1
ATOM 2215 O O . LEU B 1 137 ? -7.041 -5.847 3.629 1 98.89 137 LEU B O 1
ATOM 2219 N N . ALA B 1 138 ? -5.842 -7.42 4.697 1 98.88 138 ALA B N 1
ATOM 2220 C CA . ALA B 1 138 ? -6.588 -7.267 5.944 1 98.88 138 ALA B CA 1
ATOM 2221 C C . ALA B 1 138 ? -6.508 -5.833 6.458 1 98.88 138 ALA B C 1
ATOM 2223 O O . ALA B 1 138 ? -7.516 -5.26 6.877 1 98.88 138 ALA B O 1
ATOM 2224 N N . LEU B 1 139 ? -5.329 -5.227 6.374 1 98.78 139 LEU B N 1
ATOM 2225 C CA . LEU B 1 139 ? -5.099 -3.883 6.891 1 98.78 139 LEU B CA 1
ATOM 2226 C C . LEU B 1 139 ? -5.825 -2.843 6.045 1 98.78 139 LEU B C 1
ATOM 2228 O O . LEU B 1 139 ? -6.102 -1.737 6.515 1 98.78 139 LEU B O 1
ATOM 2232 N N . LEU B 1 140 ? -6.116 -3.18 4.844 1 98.82 140 LEU B N 1
ATOM 2233 C CA . LEU B 1 140 ? -6.899 -2.298 3.986 1 98.82 140 LEU B CA 1
ATOM 2234 C C . LEU B 1 140 ? -8.39 -2.446 4.27 1 98.82 140 LEU B C 1
ATOM 2236 O O . LEU B 1 140 ? -9.11 -1.449 4.365 1 98.82 140 LEU B O 1
ATOM 2240 N N . VAL B 1 141 ? -8.921 -3.715 4.515 1 98.81 141 VAL B N 1
ATOM 2241 C CA . VAL B 1 141 ? -10.356 -3.943 4.387 1 98.81 141 VAL B CA 1
ATOM 2242 C C . VAL B 1 141 ? -10.99 -4.04 5.773 1 98.81 141 VAL B C 1
ATOM 2244 O O . VAL B 1 141 ? -12.208 -3.911 5.916 1 98.81 141 VAL B O 1
ATOM 2247 N N . GLU B 1 142 ? -10.239 -4.317 6.806 1 98.78 142 GLU B N 1
ATOM 2248 C CA . GLU B 1 142 ? -10.831 -4.505 8.127 1 98.78 142 GLU B CA 1
ATOM 2249 C C . GLU B 1 142 ? -11.24 -3.171 8.743 1 98.78 142 GLU B C 1
ATOM 2251 O O . GLU B 1 142 ? -12.274 -3.079 9.409 1 98.78 142 GLU B O 1
ATOM 2256 N N . PRO B 1 143 ? -10.362 -2.077 8.621 1 98.18 143 PRO B N 1
ATOM 2257 C CA . PRO B 1 143 ? -10.824 -0.807 9.187 1 98.18 143 PRO B CA 1
ATOM 2258 C C . PRO B 1 143 ? -12.208 -0.405 8.684 1 98.18 143 PRO B C 1
ATOM 2260 O O . PRO B 1 143 ? -12.493 -0.52 7.489 1 98.18 143 PRO B O 1
ATOM 2263 N N . GLU B 1 144 ? -13.025 -0.052 9.581 1 96.45 144 GLU B N 1
ATOM 2264 C CA . GLU B 1 144 ? -14.344 0.508 9.303 1 96.45 144 GLU B CA 1
ATOM 2265 C C . GLU B 1 144 ? -14.398 1.992 9.653 1 96.45 144 GLU B C 1
ATOM 2267 O O . GLU B 1 144 ? -14.622 2.355 10.81 1 96.45 144 GLU B O 1
ATOM 2272 N N . ILE B 1 145 ? -14.155 2.795 8.645 1 94.5 145 ILE B N 1
ATOM 2273 C CA . ILE B 1 145 ? -14.093 4.242 8.817 1 94.5 145 ILE B CA 1
ATOM 2274 C C . ILE B 1 145 ? -15.33 4.888 8.196 1 94.5 145 ILE B C 1
ATOM 2276 O O . ILE B 1 145 ? -15.463 4.939 6.971 1 94.5 145 ILE B O 1
ATOM 2280 N N . ASP B 1 146 ? -16.234 5.339 9.012 1 89.04 146 ASP B N 1
ATOM 2281 C CA . ASP B 1 146 ? -17.54 5.82 8.57 1 89.04 146 ASP B CA 1
ATOM 2282 C C . ASP B 1 146 ? -17.488 7.306 8.22 1 89.04 146 ASP B C 1
ATOM 2284 O O . ASP B 1 146 ? -18.494 7.888 7.809 1 89.04 146 ASP B O 1
ATOM 2288 N N . GLN B 1 147 ? -16.426 7.888 8.168 1 78 147 GLN B N 1
ATOM 2289 C CA . GLN B 1 147 ? -16.344 9.314 7.871 1 78 147 GLN B CA 1
ATOM 2290 C C . GLN B 1 147 ? -16.504 9.575 6.376 1 78 147 GLN B C 1
ATOM 2292 O O . GLN B 1 147 ? -16.196 8.71 5.553 1 78 147 GLN B O 1
#

pLDDT: mean 97.03, std 3.58, range [77.76, 98.94]

Secondary structure (DSSP, 8-state):
--EEEEEEEEESS-HHHHHHHTT-HHHHHHHSSPTTEEEEEEEE--STT-EEEEEEEETTT--EEEEEEEEEEEETTTEEEEEEEES-TTS---EEEEEEEEEETTEEEEEEEEEEE-TTS-HHHHHHHHHHHHHHHHHHHS-----/--EEEEEEEEESS-HHHHHHHTT-HHHHHHHSSPTTEEEEEEEE--STT-EEEEEEEETTT--EEEEEEEEEEEETTTEEEEEEEES-TTS---EEEEEEEEEETTEEEEEEEEEEE-TTS-HHHHHHHHHHHHHHHHHHHS-----

Solvent-accessible surface area (backbone atoms only — not comparable to full-atom values): 14843 Å² total; per-residue (Å²): 120,60,41,70,50,78,49,78,49,77,41,57,31,61,30,54,59,56,43,46,38,74,58,34,62,69,46,34,34,56,18,56,41,28,73,19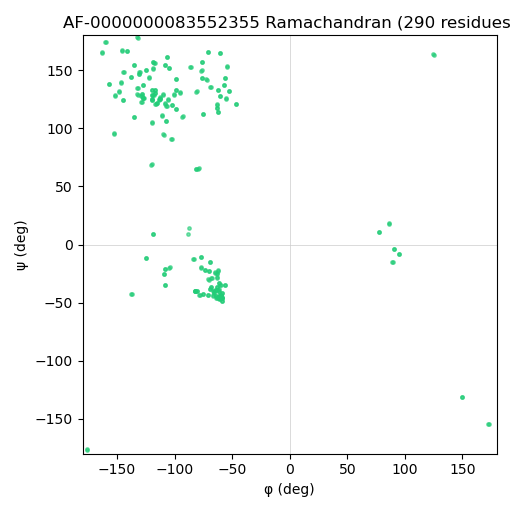,40,42,39,48,66,78,39,75,41,85,41,69,76,23,43,36,31,35,32,42,29,36,64,67,68,65,53,68,51,46,35,28,38,38,30,70,41,77,41,92,36,39,36,42,29,34,38,40,29,53,66,52,80,92,48,65,61,59,25,42,38,39,39,38,36,39,80,49,99,72,22,17,42,38,38,37,37,38,34,43,39,46,69,89,53,55,65,67,58,53,51,53,36,48,54,42,14,53,51,39,39,42,46,38,53,40,51,80,56,88,113,120,59,42,70,49,80,47,77,47,76,41,58,30,59,32,54,59,56,44,46,40,74,58,34,63,69,46,34,33,58,16,57,40,29,72,19,40,40,39,48,68,78,41,74,41,83,41,68,74,24,43,37,32,36,30,42,28,35,64,66,67,64,52,68,51,45,33,30,37,37,31,71,42,74,40,92,38,38,34,41,29,33,38,39,28,53,65,51,78,91,49,65,60,60,25,42,37,37,39,39,36,39,79,51,99,74,23,16,41,38,38,37,38,37,34,44,39,45,70,89,53,57,66,70,57,52,52,51,36,47,53,42,12,52,51,38,40,43,47,38,53,39,50,81,57,88,115

Foldseek 3Di:
DWDKDKDKDFFQAALLLLLCLVQDQVSCQQQQFFPQKGKDWPDGDPDAQDKTKMWIARNVPRDIWIKMWGWHDDDRSAKTKIKIATPPPVFGDIKIKIWGWDDDPRGIIIMIMITRHGPVDDVVVVVNRVVRRVVSSSVVRNDDDPD/DWDKDKDKDFFQAALLLLLCLVQDQVSCQQQQFFPQKGKDWPDGDPDAQDKTKMWIARNVPRDIWIKMWGWHDDDRSAKTKIKIATPPPVFGDIKIKIWGWDDDPRGIIIMIMITRHGPVDDVVVVVNRVVRRVVSSSVVRNDDDPD

Sequence (294 aa):
MPNTIHLHRVIATRPDKIYRAFLESDAVASWLPPYGYLCTVHELDARVGGSHRMSFRNFTTGKSSGFGGTYLDLVPGERLVYTDRLDDPNLPGEMRVTVTLKAVSVGTDVTIEQEGVPDAIPPEACYLGWQDSLRKLALLVEPEIDQMPNTIHLHRVIATRPDKIYRAFLESDAVASWLPPYGYLCTVHELDARVGGSHRMSFRNFTTGKSSGFGGTYLDLVPGERLVYTDRLDDPNLPGEMRVTVTLKAVSVGTDVTIEQEGVPDAIPPEACYLGWQDSLRKLALLVEPEIDQ